Protein AF-A0A6I0EH70-F1 (afdb_monomer_lite)

Radius of gyration: 18.39 Å; chains: 1; bounding box: 51×56×42 Å

Sequence (287 aa):
MTTIVIHGTQAHRSAVHATWWWNSWHEGGFLDAVRHGMEQASGRHDLWRVNGVPVSEVPELAAKRSLWSLSLGSRALAQHNGHFIWAGAAMGIARGAASEQLAAYLNAIHELTREPLRIIAHSHGCNIVKLASASKKLAPGVHIASAVFLACPHFFTPHAIEDYQLPYPLSPQRFGRILNVYSRHDSVQATLASHLSGQMFATAIAEMLSPTAFRVDQDPAARHLYENVELAVAADCSEQEAHTVMHGATIGGPVGAWLDSNCTFTEVLRSHHSGVLPPIPAQDYGA

pLDDT: mean 79.46, std 18.35, range [34.06, 98.44]

Structure (mmCIF, N/CA/C/O backbone):
data_AF-A0A6I0EH70-F1
#
_entry.id   AF-A0A6I0EH70-F1
#
loop_
_atom_site.group_PDB
_atom_site.id
_atom_site.type_symbol
_atom_site.label_atom_id
_atom_site.label_alt_id
_atom_site.label_comp_id
_atom_site.label_asym_id
_atom_site.label_entity_id
_atom_site.label_seq_id
_atom_site.pdbx_PDB_ins_code
_atom_site.Cartn_x
_atom_site.Cartn_y
_atom_site.Cartn_z
_atom_site.occupancy
_atom_site.B_iso_or_equiv
_atom_site.auth_seq_id
_atom_site.auth_comp_id
_atom_site.auth_asym_id
_atom_site.auth_atom_id
_atom_site.pdbx_PDB_model_num
ATOM 1 N N . MET A 1 1 ? -9.646 -3.238 12.313 1.00 88.25 1 MET A N 1
ATOM 2 C CA . MET A 1 1 ? -8.592 -2.370 11.761 1.00 88.25 1 MET A CA 1
ATOM 3 C C . MET A 1 1 ? -9.183 -1.668 10.548 1.00 88.25 1 MET A C 1
ATOM 5 O O . MET A 1 1 ? -10.306 -1.984 10.167 1.00 88.25 1 MET A O 1
ATOM 9 N N . THR A 1 2 ? -8.483 -0.698 9.968 1.00 91.62 2 THR A N 1
ATOM 10 C CA . THR A 1 2 ? -8.890 -0.042 8.716 1.00 91.62 2 THR A CA 1
ATOM 11 C C . THR A 1 2 ? -7.769 -0.200 7.705 1.00 91.62 2 THR A C 1
ATOM 13 O O . THR A 1 2 ? -6.630 0.165 8.010 1.00 91.62 2 THR A O 1
ATOM 16 N N . THR A 1 3 ? -8.083 -0.696 6.506 1.00 93.44 3 THR A N 1
ATOM 17 C CA . THR A 1 3 ? -7.115 -0.773 5.40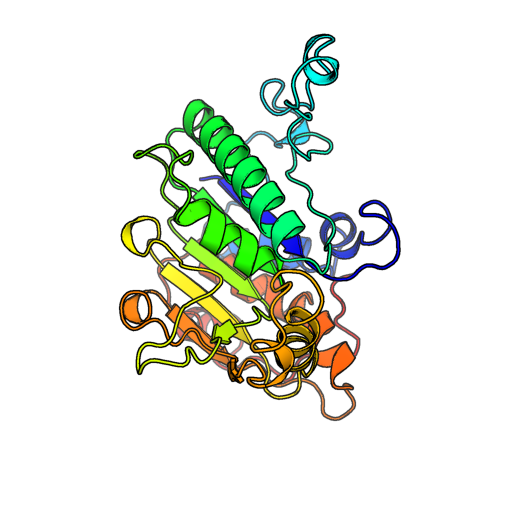6 1.00 93.44 3 THR A CA 1
ATOM 18 C C . THR A 1 3 ? -7.297 0.394 4.443 1.00 93.44 3 THR A C 1
ATOM 20 O O . THR A 1 3 ? -8.366 0.587 3.866 1.00 93.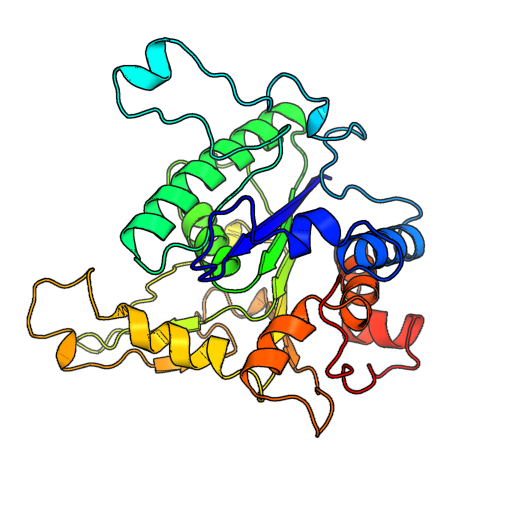44 3 THR A O 1
ATOM 23 N N . ILE A 1 4 ? -6.240 1.185 4.263 1.00 91.44 4 ILE A N 1
ATOM 24 C CA . ILE A 1 4 ? -6.221 2.378 3.415 1.00 91.44 4 ILE A CA 1
ATOM 25 C C . ILE A 1 4 ? -5.389 2.091 2.170 1.00 91.44 4 ILE A C 1
ATOM 27 O O . ILE A 1 4 ? -4.218 1.732 2.263 1.00 91.44 4 ILE A O 1
ATOM 31 N N . VAL A 1 5 ? -5.980 2.298 1.000 1.00 88.75 5 VAL A N 1
ATOM 32 C CA . VAL A 1 5 ? -5.290 2.186 -0.290 1.00 88.75 5 VAL A CA 1
ATOM 33 C C . VAL A 1 5 ? -4.815 3.564 -0.751 1.00 88.75 5 VAL A C 1
ATOM 35 O O . VAL A 1 5 ? -5.589 4.520 -0.745 1.00 88.75 5 VAL A O 1
ATOM 38 N N . ILE A 1 6 ? -3.546 3.670 -1.142 1.00 86.00 6 ILE A N 1
ATOM 39 C CA . ILE A 1 6 ? -2.879 4.909 -1.551 1.00 86.00 6 ILE A CA 1
ATOM 40 C C . ILE A 1 6 ? -2.179 4.674 -2.883 1.00 86.00 6 ILE A C 1
ATOM 42 O O . ILE A 1 6 ? -1.151 4.002 -2.975 1.00 86.00 6 ILE A O 1
ATOM 46 N N . HIS A 1 7 ? -2.699 5.279 -3.938 1.00 77.00 7 HIS A N 1
ATOM 47 C CA . HIS A 1 7 ? -2.065 5.198 -5.240 1.00 77.00 7 HIS A CA 1
ATOM 48 C C . HIS A 1 7 ? -1.107 6.364 -5.486 1.00 77.00 7 HIS A C 1
ATOM 50 O O . HIS A 1 7 ? -1.362 7.489 -5.063 1.00 77.00 7 HIS A O 1
ATOM 56 N N . GLY A 1 8 ? -0.033 6.119 -6.235 1.00 67.50 8 GLY A N 1
ATOM 57 C CA . GLY A 1 8 ? 0.796 7.188 -6.756 1.00 67.50 8 GLY A CA 1
ATOM 58 C C . GLY A 1 8 ? 1.461 6.853 -8.074 1.00 67.50 8 GLY A C 1
ATOM 59 O O . GLY A 1 8 ? 2.489 6.205 -8.061 1.00 67.50 8 GLY A O 1
ATOM 60 N N . THR A 1 9 ? 0.951 7.363 -9.193 1.00 58.62 9 THR A N 1
ATOM 61 C CA . THR A 1 9 ? 1.665 7.310 -10.485 1.00 58.62 9 THR A CA 1
ATOM 62 C C . THR A 1 9 ? 1.428 8.592 -11.266 1.00 58.62 9 THR A C 1
ATOM 64 O O . THR A 1 9 ? 0.394 9.230 -11.069 1.00 58.62 9 THR A O 1
ATOM 67 N N . GLN A 1 10 ? 2.361 8.934 -12.165 1.00 45.78 10 GLN A N 1
ATOM 68 C CA . GLN A 1 10 ? 2.265 9.956 -13.216 1.00 45.78 10 GLN A CA 1
ATOM 69 C C . GLN A 1 10 ? 1.079 9.714 -14.174 1.00 45.78 10 GLN A C 1
ATOM 71 O O . GLN A 1 10 ? 1.240 9.562 -15.383 1.00 45.78 10 GLN A O 1
ATOM 76 N N . ALA A 1 11 ? -0.149 9.689 -13.671 1.00 37.75 11 ALA A N 1
ATOM 77 C CA . ALA A 1 11 ? -1.297 9.831 -14.530 1.00 37.75 11 ALA A CA 1
ATOM 78 C C . ALA A 1 11 ? -1.302 11.283 -15.004 1.00 37.75 11 ALA A C 1
ATOM 80 O O . ALA A 1 11 ? -1.790 12.194 -14.340 1.00 37.75 11 ALA A O 1
ATOM 81 N N . HIS A 1 12 ? -0.736 11.505 -16.185 1.00 35.19 12 HIS A N 1
ATOM 82 C CA . HIS A 1 12 ? -0.802 12.770 -16.914 1.00 35.19 12 HIS A CA 1
ATOM 83 C C . HIS A 1 12 ? -2.258 13.169 -17.272 1.00 35.19 12 HIS A C 1
ATOM 85 O O . HIS A 1 12 ? -2.495 14.193 -17.909 1.00 35.19 12 HIS A O 1
ATOM 91 N N . ARG A 1 13 ? -3.243 12.363 -16.847 1.00 35.59 13 ARG A N 1
ATOM 92 C CA . ARG A 1 13 ? -4.679 12.632 -16.820 1.00 35.59 13 ARG A CA 1
ATOM 93 C C . ARG A 1 13 ? -5.114 12.699 -15.357 1.00 35.59 13 ARG A C 1
ATOM 95 O O . ARG A 1 13 ? -4.704 11.855 -14.570 1.00 35.59 13 ARG A O 1
ATOM 102 N N . SER A 1 14 ? -5.914 13.710 -15.006 1.00 37.94 14 SER A N 1
ATOM 103 C CA . SER A 1 14 ? -6.352 14.031 -13.635 1.00 37.94 14 SER A CA 1
ATOM 104 C C . SER A 1 14 ? -6.640 12.800 -12.767 1.00 37.94 14 SER A C 1
ATOM 106 O O . SER A 1 14 ? -7.131 11.812 -13.298 1.00 37.94 14 SER A O 1
ATOM 108 N N . ALA A 1 15 ? -6.473 12.899 -11.444 1.00 39.66 15 ALA A N 1
ATOM 109 C CA . ALA A 1 15 ? -6.831 11.878 -10.440 1.00 39.66 15 ALA A CA 1
ATOM 110 C C . ALA A 1 15 ? -8.128 11.093 -10.721 1.00 39.66 15 ALA A C 1
ATOM 112 O O . ALA A 1 15 ? -8.221 9.914 -10.409 1.00 39.66 15 ALA A O 1
ATOM 113 N N . VAL A 1 16 ? -9.109 11.763 -11.332 1.00 40.19 16 VAL A N 1
ATOM 114 C CA . VAL A 1 16 ? -10.432 11.247 -11.711 1.00 40.19 16 VAL A CA 1
ATOM 115 C C . VAL A 1 16 ? -10.394 10.254 -12.890 1.00 40.19 16 VAL A C 1
ATOM 117 O O . VAL A 1 16 ? -11.362 9.549 -13.121 1.00 40.19 16 VAL A O 1
ATOM 120 N N . HIS A 1 17 ? -9.290 10.171 -13.636 1.00 39.78 17 HIS A N 1
ATOM 121 C CA . HIS A 1 17 ? -9.095 9.282 -14.790 1.00 39.78 17 HIS A CA 1
ATOM 122 C C . HIS A 1 17 ? -8.078 8.164 -14.532 1.00 39.78 17 HIS A C 1
ATOM 124 O O . HIS A 1 17 ? -8.057 7.183 -15.267 1.00 39.78 17 HIS A O 1
ATOM 130 N N . ALA A 1 18 ? -7.250 8.281 -13.490 1.00 49.44 18 ALA A N 1
ATOM 131 C CA . ALA A 1 18 ? -6.394 7.199 -13.008 1.00 49.44 18 ALA A CA 1
ATOM 132 C C . ALA A 1 18 ? -7.206 6.290 -12.078 1.00 49.44 18 ALA A C 1
ATOM 134 O O . ALA A 1 18 ? -6.938 6.200 -10.881 1.00 49.44 18 ALA A O 1
ATOM 135 N N . THR A 1 19 ? -8.272 5.706 -12.616 1.00 54.31 19 THR A N 1
ATOM 136 C CA . THR A 1 19 ? -9.313 5.037 -11.836 1.00 54.31 19 THR A CA 1
ATOM 137 C C . THR A 1 19 ? -9.020 3.577 -11.569 1.00 54.31 19 THR A C 1
ATOM 139 O O . THR A 1 19 ? -9.879 2.946 -10.984 1.00 54.31 19 THR A O 1
ATOM 142 N N . TRP A 1 20 ? -7.869 3.012 -11.951 1.00 64.19 20 TRP A N 1
ATOM 143 C CA . TRP A 1 20 ? -7.637 1.570 -11.772 1.00 64.19 20 TRP A CA 1
ATOM 144 C C . TRP A 1 20 ? -7.895 1.146 -10.316 1.00 64.19 20 TRP A C 1
ATOM 146 O O . TRP A 1 20 ? -8.685 0.248 -10.085 1.00 64.19 20 TRP A O 1
ATOM 156 N N . TRP A 1 21 ? -7.388 1.878 -9.317 1.00 66.69 21 TRP A N 1
ATOM 157 C CA . TRP A 1 21 ? -7.604 1.546 -7.903 1.00 66.69 21 TRP A CA 1
ATOM 158 C C . TRP A 1 21 ? -9.071 1.728 -7.488 1.00 66.69 21 TRP A C 1
ATOM 160 O O . TRP A 1 21 ? -9.567 0.978 -6.663 1.00 66.69 21 TRP A O 1
ATOM 170 N N . TRP A 1 22 ? -9.798 2.672 -8.087 1.00 67.75 22 TRP A N 1
ATOM 171 C CA . TRP A 1 22 ? -11.227 2.876 -7.825 1.00 67.75 22 TRP A CA 1
ATOM 172 C C . TRP A 1 22 ? -12.119 1.843 -8.537 1.00 67.75 22 TRP A C 1
ATOM 174 O O . TRP A 1 22 ? -13.124 1.406 -7.991 1.00 67.75 22 TRP A O 1
ATOM 184 N N . ASN A 1 23 ? -11.729 1.422 -9.738 1.00 71.44 23 ASN A N 1
ATOM 185 C CA . ASN A 1 23 ? -12.452 0.497 -10.608 1.00 71.44 23 ASN A CA 1
ATOM 186 C C . ASN A 1 23 ? -12.065 -0.967 -10.347 1.00 71.44 23 ASN A C 1
ATOM 188 O O . ASN A 1 23 ? -12.807 -1.868 -10.712 1.00 71.44 23 ASN A O 1
ATOM 192 N N . SER A 1 24 ? -10.951 -1.220 -9.660 1.00 80.81 24 SER A N 1
ATOM 193 C CA . SER A 1 24 ? -10.463 -2.563 -9.309 1.00 80.81 24 SER A CA 1
ATOM 194 C C . SER A 1 24 ? -11.318 -3.296 -8.265 1.00 80.81 24 SER A C 1
ATOM 196 O O . SER A 1 24 ? -10.936 -4.362 -7.787 1.00 80.81 24 SER A O 1
ATOM 198 N N . TRP A 1 25 ? -12.467 -2.724 -7.896 1.00 83.94 25 TRP A N 1
ATOM 199 C CA . TRP A 1 25 ? -13.511 -3.369 -7.100 1.00 83.94 25 TRP A CA 1
ATOM 200 C C . TRP A 1 25 ? -14.414 -4.301 -7.912 1.00 83.94 25 TRP A C 1
ATOM 202 O O . TRP A 1 25 ? -15.187 -5.050 -7.318 1.00 83.94 25 TRP A O 1
ATOM 212 N N . HIS A 1 26 ? -14.372 -4.238 -9.244 1.00 85.69 26 HIS A N 1
ATOM 213 C CA . HIS A 1 26 ? -15.089 -5.195 -10.083 1.00 85.69 26 HIS A CA 1
ATOM 214 C C . HIS A 1 26 ? -14.473 -6.596 -9.972 1.00 85.69 26 HIS A C 1
ATOM 216 O O . HIS A 1 26 ? -13.302 -6.735 -9.621 1.00 85.69 26 HIS A O 1
ATOM 222 N N . GLU A 1 27 ? -15.269 -7.627 -10.271 1.00 86.38 27 GLU A N 1
ATOM 223 C CA . GLU A 1 27 ? -14.798 -9.016 -10.302 1.00 86.38 27 GLU A CA 1
ATOM 224 C C . GLU A 1 27 ? -13.571 -9.137 -11.213 1.00 86.38 27 GLU A C 1
ATOM 226 O O . GLU A 1 27 ? -13.573 -8.646 -12.342 1.00 86.38 27 GLU A O 1
ATOM 231 N N . GLY A 1 28 ? -12.510 -9.763 -10.700 1.00 83.12 28 GLY A N 1
ATOM 232 C CA . GLY A 1 28 ? -11.230 -9.865 -11.405 1.00 83.12 28 GLY A CA 1
ATOM 233 C C . GLY A 1 28 ? -10.344 -8.618 -11.301 1.00 83.12 28 GLY A C 1
ATOM 234 O O . GLY A 1 28 ? -9.268 -8.591 -11.888 1.00 83.12 28 GLY A O 1
ATOM 235 N N . GLY A 1 29 ? -10.755 -7.602 -10.540 1.00 88.44 29 GLY A N 1
ATOM 236 C CA . GLY A 1 29 ? -9.924 -6.461 -10.177 1.00 88.44 29 GLY A CA 1
ATOM 237 C C . GLY A 1 29 ? -9.055 -6.725 -8.943 1.00 88.44 29 GLY A C 1
ATOM 238 O O . GLY A 1 29 ? -9.297 -7.630 -8.142 1.00 88.44 29 GLY A O 1
ATOM 239 N N . PHE A 1 30 ? -8.024 -5.901 -8.758 1.00 90.94 30 PHE A N 1
ATOM 240 C CA . PHE A 1 30 ? -7.098 -6.026 -7.630 1.00 90.94 30 PHE A CA 1
ATOM 241 C C . PHE A 1 30 ? -7.747 -5.887 -6.259 1.00 90.94 30 PHE A C 1
ATOM 243 O O . PHE A 1 30 ? -7.511 -6.736 -5.406 1.00 90.94 30 PHE A O 1
ATOM 250 N N . LEU A 1 31 ? -8.548 -4.846 -6.010 1.00 91.56 31 LEU A N 1
ATOM 251 C CA . LEU A 1 31 ? -9.160 -4.662 -4.692 1.00 91.56 31 LEU A CA 1
ATOM 252 C C . LEU A 1 31 ? -10.231 -5.710 -4.395 1.00 91.56 31 LEU A C 1
ATOM 254 O O . LEU A 1 31 ? -10.364 -6.108 -3.237 1.00 91.56 31 LEU A O 1
ATOM 258 N N . ASP A 1 32 ? -10.931 -6.210 -5.414 1.00 92.88 32 ASP A N 1
ATOM 259 C CA . ASP A 1 32 ? -11.799 -7.377 -5.260 1.00 92.88 32 ASP A CA 1
ATOM 260 C C . ASP A 1 32 ? -10.997 -8.628 -4.863 1.00 92.88 32 ASP A C 1
ATOM 262 O O . ASP A 1 32 ? -11.343 -9.317 -3.902 1.00 92.88 32 ASP A O 1
ATOM 266 N N . ALA A 1 33 ? -9.859 -8.879 -5.515 1.00 94.06 33 ALA A N 1
ATOM 267 C CA . ALA A 1 33 ? -8.973 -9.977 -5.145 1.00 94.06 33 ALA A CA 1
ATOM 268 C C . ALA A 1 33 ? -8.386 -9.806 -3.728 1.00 94.06 33 ALA A C 1
ATOM 270 O O . ALA A 1 33 ? -8.372 -10.764 -2.957 1.00 94.06 33 ALA A O 1
ATOM 271 N N . VAL A 1 34 ? -7.969 -8.593 -3.336 1.00 95.19 34 VAL A N 1
ATOM 272 C CA . VAL A 1 34 ? -7.519 -8.299 -1.961 1.00 95.19 34 VAL A CA 1
ATOM 273 C C . VAL A 1 34 ? -8.630 -8.587 -0.960 1.00 95.19 34 VAL A C 1
ATOM 275 O O . VAL A 1 34 ? -8.376 -9.252 0.042 1.00 95.19 34 VAL A O 1
ATOM 278 N N . ARG A 1 35 ? -9.864 -8.143 -1.228 1.00 95.00 35 ARG A N 1
ATOM 279 C CA . ARG A 1 35 ? -11.020 -8.434 -0.372 1.00 95.00 35 ARG A CA 1
ATOM 280 C C . ARG A 1 35 ? -11.171 -9.938 -0.161 1.00 95.00 35 ARG A C 1
ATOM 282 O O . ARG A 1 35 ? -11.217 -10.376 0.987 1.00 95.00 35 ARG A O 1
ATOM 289 N N . HIS A 1 36 ? -11.198 -10.712 -1.245 1.00 94.94 36 HIS A N 1
ATOM 290 C CA . HIS A 1 36 ? -11.310 -12.167 -1.175 1.00 94.94 36 HIS A CA 1
ATOM 291 C C . HIS A 1 36 ? -10.159 -12.799 -0.386 1.00 94.94 36 HIS A C 1
ATOM 293 O O . HIS A 1 36 ? -10.393 -13.686 0.429 1.00 94.94 36 HIS A O 1
ATOM 299 N N . GLY A 1 37 ? -8.926 -12.324 -0.575 1.00 95.19 37 GLY A N 1
ATOM 300 C CA . GLY A 1 37 ? -7.768 -12.789 0.188 1.00 95.19 37 GLY A CA 1
ATOM 301 C C . GLY A 1 37 ? -7.908 -12.553 1.694 1.00 95.19 37 GLY A C 1
ATOM 302 O O . GLY A 1 37 ? -7.633 -13.452 2.489 1.00 95.19 37 GLY A O 1
ATOM 303 N N . MET A 1 38 ? -8.379 -11.368 2.096 1.00 95.75 38 MET A N 1
ATOM 304 C CA . MET A 1 38 ? -8.639 -11.052 3.508 1.00 95.75 38 MET A CA 1
ATOM 305 C C . MET A 1 38 ? -9.750 -11.939 4.080 1.00 95.75 38 MET A C 1
ATOM 307 O O . MET A 1 38 ? -9.570 -12.557 5.129 1.00 95.75 38 MET A O 1
ATOM 311 N N . GLU A 1 39 ? -10.866 -12.075 3.356 1.00 95.00 39 GLU A N 1
ATOM 312 C CA . GLU A 1 39 ? -11.996 -12.919 3.757 1.00 95.00 39 GLU A CA 1
ATOM 313 C C . GLU A 1 39 ? -11.589 -14.389 3.910 1.00 95.00 39 GLU A C 1
ATOM 315 O O . GLU A 1 39 ? -12.001 -15.041 4.866 1.00 95.00 39 GLU A O 1
ATOM 320 N N . GLN A 1 40 ? -10.739 -14.910 3.023 1.00 92.69 40 GLN A N 1
ATOM 321 C CA . GLN A 1 40 ? -10.207 -16.269 3.139 1.00 92.69 40 GLN A CA 1
ATOM 322 C C . GLN A 1 40 ? -9.305 -16.445 4.367 1.00 92.69 40 GLN A C 1
ATOM 324 O O . GLN A 1 40 ? -9.338 -17.500 4.998 1.00 92.69 40 GLN A O 1
ATOM 329 N N . ALA A 1 41 ? -8.503 -15.434 4.712 1.00 92.62 41 ALA A N 1
ATOM 330 C CA . ALA A 1 41 ? -7.561 -15.513 5.825 1.00 92.62 41 ALA A CA 1
ATOM 331 C C . ALA A 1 41 ? -8.224 -15.333 7.200 1.00 92.62 41 ALA A C 1
ATOM 333 O O . ALA A 1 41 ? -7.814 -15.979 8.165 1.00 92.62 41 ALA A O 1
ATOM 334 N N . SER A 1 42 ? -9.229 -14.459 7.313 1.00 92.50 42 SER A N 1
ATOM 335 C CA . SER A 1 42 ? -9.785 -14.038 8.609 1.00 92.50 42 SER A CA 1
ATOM 336 C C . SER A 1 42 ? -11.312 -14.127 8.718 1.00 92.50 42 SER A C 1
ATOM 338 O O . SER A 1 42 ? -11.864 -13.891 9.796 1.00 92.50 42 SER A O 1
ATOM 340 N N . GLY A 1 43 ? -12.014 -14.425 7.621 1.00 92.75 43 GLY A N 1
ATOM 341 C CA . GLY A 1 43 ? -13.475 -14.372 7.535 1.00 92.75 43 GLY A CA 1
ATOM 342 C C . GLY A 1 43 ? -14.052 -12.957 7.411 1.00 92.75 43 GLY A C 1
ATOM 343 O O . GLY A 1 43 ? -15.270 -12.794 7.477 1.00 92.75 43 GLY A O 1
ATOM 344 N N . ARG A 1 44 ? -13.216 -11.920 7.268 1.00 91.62 44 ARG A N 1
ATOM 345 C CA . ARG A 1 44 ? -13.650 -10.520 7.148 1.00 91.62 44 ARG A CA 1
ATOM 346 C C . ARG A 1 44 ? -12.705 -9.699 6.270 1.00 91.62 44 ARG A C 1
ATOM 348 O O . ARG A 1 44 ? -11.591 -10.109 5.986 1.00 91.62 44 ARG A O 1
ATOM 355 N N . HIS A 1 45 ? -13.138 -8.497 5.896 1.00 91.62 45 HIS A N 1
ATOM 356 C CA . HIS A 1 45 ? -12.281 -7.493 5.269 1.00 91.62 45 HIS A CA 1
ATOM 357 C C . HIS A 1 45 ? -12.581 -6.096 5.827 1.00 91.62 45 HIS A C 1
ATOM 359 O O . HIS A 1 45 ? -13.692 -5.809 6.275 1.00 91.62 45 HIS A O 1
ATOM 365 N N . ASP A 1 46 ? -11.590 -5.209 5.782 1.00 91.19 46 ASP A N 1
ATOM 366 C CA . ASP A 1 46 ? -11.692 -3.828 6.272 1.00 91.19 46 ASP A CA 1
ATOM 367 C C . ASP A 1 46 ? -11.121 -2.789 5.288 1.00 91.19 46 ASP A C 1
ATOM 369 O O . ASP A 1 46 ? -10.807 -1.654 5.664 1.00 91.19 46 ASP A O 1
ATOM 373 N N . LEU A 1 47 ? -11.017 -3.171 4.009 1.00 90.44 47 LEU A N 1
ATOM 374 C CA . LEU A 1 47 ? -10.696 -2.269 2.901 1.00 90.44 47 LEU A CA 1
ATOM 375 C C . LEU A 1 47 ? -11.640 -1.070 2.905 1.00 90.44 47 LEU A C 1
ATOM 377 O O . LEU A 1 47 ? -12.845 -1.225 2.712 1.00 90.44 47 LEU A O 1
ATOM 381 N N . TRP A 1 48 ? -11.067 0.107 3.162 1.00 88.19 48 TRP A N 1
ATOM 382 C CA . TRP A 1 48 ? -11.766 1.379 3.306 1.00 88.19 48 TRP A CA 1
ATOM 383 C C . TRP A 1 48 ? -13.002 1.310 4.204 1.00 88.19 48 TRP A C 1
ATOM 385 O O . TRP A 1 48 ? -14.037 1.912 3.919 1.00 88.19 48 TRP A O 1
ATOM 395 N N . ARG A 1 49 ? -12.890 0.586 5.319 1.00 90.00 49 ARG A N 1
ATOM 396 C CA . ARG A 1 49 ? -13.917 0.547 6.358 1.00 90.00 49 ARG A CA 1
ATOM 397 C C . ARG A 1 49 ? -13.367 1.063 7.676 1.00 90.00 49 ARG A C 1
ATOM 399 O O . ARG A 1 49 ? -12.277 0.685 8.097 1.00 90.00 49 ARG A O 1
ATOM 406 N N . VAL A 1 50 ? -14.144 1.899 8.348 1.00 88.81 50 VAL A N 1
ATOM 407 C CA . VAL A 1 50 ? -13.873 2.432 9.686 1.00 88.81 50 VAL A CA 1
ATOM 408 C C . VAL A 1 50 ? -14.978 1.927 10.599 1.00 88.81 50 VAL A C 1
ATOM 410 O O . VAL A 1 50 ? -16.154 2.156 10.331 1.00 88.81 50 VAL A O 1
ATOM 413 N N . ASN A 1 51 ? -14.612 1.180 11.644 1.00 88.19 51 ASN A N 1
ATOM 414 C CA . ASN A 1 51 ? -15.566 0.530 12.554 1.00 88.19 51 ASN A CA 1
ATOM 415 C C . ASN A 1 51 ? -16.632 -0.310 11.811 1.00 88.19 51 ASN A C 1
ATOM 417 O O . ASN A 1 51 ? -17.810 -0.299 12.154 1.00 88.19 51 ASN A O 1
ATOM 421 N N . GLY A 1 52 ? -16.217 -1.015 10.750 1.00 87.38 52 GLY A N 1
ATOM 422 C CA . GLY A 1 52 ? -17.086 -1.857 9.916 1.00 87.38 52 GLY A CA 1
ATOM 423 C C . GLY A 1 52 ? -17.914 -1.107 8.864 1.00 87.38 52 GLY A C 1
ATOM 424 O O . GLY A 1 52 ? -18.431 -1.742 7.944 1.00 87.38 52 GLY A O 1
ATOM 425 N N . VAL A 1 53 ? -17.983 0.222 8.937 1.00 90.81 53 VAL A N 1
ATOM 426 C CA . VAL A 1 53 ? -18.754 1.075 8.023 1.00 90.81 53 VAL A CA 1
ATOM 427 C C . VAL A 1 53 ? -17.858 1.560 6.876 1.00 90.81 53 VAL A C 1
ATOM 429 O O . VAL A 1 53 ? -16.705 1.914 7.135 1.00 90.81 53 VAL A O 1
ATOM 432 N N . PRO A 1 54 ? -18.328 1.580 5.612 1.00 90.38 54 PRO A N 1
ATOM 433 C CA . PRO A 1 54 ? -17.574 2.165 4.507 1.00 90.38 54 PRO A CA 1
ATOM 434 C C . PRO A 1 54 ? -17.143 3.599 4.819 1.00 90.38 54 PRO A C 1
ATOM 436 O O . PRO A 1 54 ? -17.933 4.409 5.294 1.00 90.38 54 PRO A O 1
ATOM 439 N N . VAL A 1 55 ? -15.897 3.943 4.506 1.00 87.81 55 VAL A N 1
ATOM 440 C CA . VAL A 1 55 ? -15.330 5.278 4.747 1.00 87.81 55 VAL A CA 1
ATOM 441 C C . VAL A 1 55 ? -16.149 6.390 4.070 1.00 87.81 55 VAL A C 1
ATOM 443 O O . VAL A 1 55 ? -16.204 7.508 4.578 1.00 87.81 55 VAL A O 1
ATOM 446 N N . SER A 1 56 ? -16.846 6.085 2.973 1.00 86.19 56 SER A N 1
ATOM 447 C CA . SER A 1 56 ? -17.779 6.997 2.298 1.00 86.19 56 SER A CA 1
ATOM 448 C C . SER A 1 56 ? -19.010 7.381 3.103 1.00 86.19 56 SER A C 1
ATOM 450 O O . SER A 1 56 ? -19.618 8.410 2.819 1.00 86.19 56 SER A O 1
ATOM 452 N N . GLU A 1 57 ? -19.370 6.578 4.096 1.00 89.62 57 GLU A N 1
ATOM 453 C CA . GLU A 1 57 ? -20.512 6.804 4.979 1.00 89.62 57 GLU A CA 1
ATOM 454 C C . GLU A 1 57 ? -20.095 7.438 6.314 1.00 89.62 57 GLU A C 1
ATOM 456 O O . GLU A 1 57 ? -20.956 7.712 7.143 1.00 89.62 57 GLU A O 1
ATOM 461 N N . VAL A 1 58 ? -18.799 7.708 6.523 1.00 88.56 58 VAL A N 1
ATOM 462 C CA . VAL A 1 58 ? -18.260 8.320 7.748 1.00 88.56 58 VAL A CA 1
ATOM 463 C C . VAL A 1 58 ? -18.262 9.851 7.614 1.00 88.56 58 VAL A C 1
ATOM 465 O O . VAL A 1 58 ? -17.404 10.408 6.916 1.00 88.56 58 VAL A O 1
ATOM 468 N N . PRO A 1 59 ? -19.186 10.582 8.270 1.00 85.69 59 PRO A N 1
ATOM 469 C CA . PRO A 1 59 ? -19.364 12.020 8.045 1.00 85.69 59 PRO A CA 1
ATOM 470 C C . PRO A 1 59 ? -18.157 12.871 8.458 1.00 85.69 59 PRO A C 1
ATOM 472 O O . PRO A 1 59 ? -17.946 13.967 7.934 1.00 85.69 59 PRO A O 1
ATOM 475 N N . GLU A 1 60 ? -17.352 12.388 9.401 1.00 85.56 60 GLU A N 1
ATOM 476 C CA . GLU A 1 60 ? -16.127 13.036 9.867 1.00 85.56 60 GLU A CA 1
ATOM 477 C C . GLU A 1 60 ? -15.027 13.027 8.804 1.00 85.56 60 GLU A C 1
ATOM 479 O O . GLU A 1 60 ? -14.208 13.946 8.773 1.00 85.56 60 GLU A O 1
ATOM 484 N N . LEU A 1 61 ? -15.042 12.027 7.917 1.00 82.50 61 LEU A N 1
ATOM 485 C CA . LEU A 1 61 ? -14.109 11.891 6.800 1.00 82.50 61 LEU A CA 1
ATOM 486 C C . LEU A 1 61 ? -14.673 12.449 5.492 1.00 82.50 61 LEU A C 1
ATOM 488 O O . LEU A 1 61 ? -13.933 12.570 4.520 1.00 82.50 61 LEU A O 1
ATOM 492 N N . ALA A 1 62 ? -15.959 12.806 5.437 1.00 75.19 62 ALA A N 1
ATOM 493 C CA . ALA A 1 62 ? -16.516 13.485 4.277 1.00 75.19 62 ALA A CA 1
ATOM 494 C C . ALA A 1 62 ? -15.744 14.788 4.026 1.00 75.19 62 ALA A C 1
ATOM 496 O O . ALA A 1 62 ? -15.455 15.536 4.962 1.00 75.19 62 ALA A O 1
ATOM 497 N N . ALA A 1 63 ? -15.420 15.076 2.762 1.00 64.00 63 ALA A N 1
ATOM 498 C CA . ALA A 1 63 ? -14.662 16.263 2.386 1.00 64.00 63 ALA A CA 1
ATOM 499 C C . ALA A 1 63 ? -15.423 17.534 2.808 1.00 64.00 63 ALA A C 1
ATOM 501 O O . ALA A 1 63 ? -16.268 18.054 2.075 1.00 64.00 63 ALA A O 1
ATOM 502 N N . LYS A 1 64 ? -15.140 18.050 4.009 1.00 54.81 64 LYS A N 1
ATOM 503 C CA . LYS A 1 64 ? -15.749 19.282 4.505 1.00 54.81 64 LYS A CA 1
ATOM 504 C C . LYS A 1 64 ? -15.137 20.442 3.732 1.00 54.81 64 LYS A C 1
ATOM 506 O O . LYS A 1 64 ? -14.077 20.955 4.084 1.00 54.81 64 LYS A O 1
ATOM 511 N N . ARG A 1 65 ? -15.824 20.885 2.675 1.00 48.94 65 ARG A N 1
ATOM 512 C CA . ARG A 1 65 ? -15.632 22.226 2.108 1.00 48.94 65 ARG A CA 1
ATOM 513 C C . ARG A 1 65 ? -16.059 23.243 3.168 1.00 48.94 65 ARG A C 1
ATOM 515 O O . ARG A 1 65 ? -17.201 23.686 3.181 1.00 48.94 65 ARG A O 1
ATOM 522 N N . SER A 1 66 ? -15.175 23.580 4.104 1.00 40.78 66 SER A N 1
ATOM 523 C CA . SER A 1 66 ? -15.436 24.699 5.008 1.00 40.78 66 SER A CA 1
ATOM 524 C C . SER A 1 66 ? -15.217 26.010 4.244 1.00 40.78 66 SER A C 1
ATOM 526 O O . SER A 1 66 ? -14.276 26.121 3.461 1.00 40.78 66 SER A O 1
ATOM 528 N N . LEU A 1 67 ? -16.052 27.027 4.477 1.00 41.66 67 LEU A N 1
ATOM 529 C CA . LEU A 1 67 ? -15.846 28.386 3.941 1.00 41.66 67 LEU A CA 1
ATOM 530 C C . LEU A 1 67 ? -14.477 28.977 4.345 1.00 41.66 67 LEU A C 1
ATOM 532 O O . LEU A 1 67 ? -13.940 29.830 3.648 1.00 41.66 67 LEU A O 1
ATOM 536 N N . TRP A 1 68 ? -13.879 28.459 5.423 1.00 36.75 68 TRP A N 1
ATOM 537 C CA . TRP A 1 68 ? -12.547 28.814 5.920 1.00 36.75 68 TRP A CA 1
ATOM 538 C C . TRP A 1 68 ? -11.390 28.052 5.249 1.00 36.75 68 TRP A C 1
ATOM 540 O O . TRP A 1 68 ? -10.247 28.487 5.346 1.00 36.75 68 TRP A O 1
ATOM 550 N N . SER A 1 69 ? -11.659 26.966 4.512 1.00 42.19 69 SER A N 1
ATOM 551 C CA . SER A 1 69 ? -10.645 26.254 3.708 1.00 42.19 69 SER A CA 1
ATOM 552 C C . SER A 1 69 ? -10.139 27.074 2.510 1.00 42.19 69 SER A C 1
ATOM 554 O O . SER A 1 69 ? -9.149 26.715 1.872 1.00 42.19 69 SER A O 1
ATOM 556 N N . LEU A 1 70 ? -10.801 28.202 2.221 1.00 40.44 70 LEU A N 1
ATOM 557 C CA . LEU A 1 70 ? -10.404 29.176 1.206 1.00 40.44 70 LEU A CA 1
ATOM 558 C C . LEU A 1 70 ? -9.462 30.271 1.734 1.00 40.44 70 LEU A C 1
ATOM 560 O O . LEU A 1 70 ? -8.775 30.882 0.920 1.00 40.44 70 LEU A O 1
ATOM 564 N N . SER A 1 71 ? -9.398 30.538 3.047 1.00 34.06 71 SER A N 1
ATOM 565 C CA . SER A 1 71 ? -8.736 31.754 3.557 1.00 34.06 71 SER A CA 1
ATOM 566 C C . SER A 1 71 ? -7.341 31.561 4.157 1.00 34.06 71 SER A C 1
ATOM 568 O O . SER A 1 71 ? -6.667 32.556 4.398 1.00 34.06 71 SER A O 1
ATOM 570 N N . LEU A 1 72 ? -6.852 30.330 4.360 1.00 34.69 72 LEU A N 1
ATOM 571 C CA . LEU A 1 72 ? -5.537 30.113 4.989 1.00 34.69 72 LEU A CA 1
ATOM 572 C C . LEU A 1 72 ? -4.915 28.750 4.655 1.00 34.69 72 LEU A C 1
ATOM 574 O O . LEU A 1 72 ? -4.597 27.972 5.543 1.00 34.69 72 LEU A O 1
ATOM 578 N N . GLY A 1 73 ? -4.751 28.421 3.368 1.00 37.75 73 GLY A N 1
ATOM 579 C CA . GLY A 1 73 ? -3.943 27.266 2.922 1.00 37.75 73 GLY A CA 1
ATOM 580 C C . GLY A 1 73 ? -4.401 25.875 3.401 1.00 37.75 73 GLY A C 1
ATOM 581 O O . GLY A 1 73 ? -3.818 24.867 3.001 1.00 37.75 73 GLY A O 1
ATOM 582 N N . SER A 1 74 ? -5.460 25.800 4.205 1.00 40.59 74 SER A N 1
ATOM 583 C CA . SER A 1 74 ? -6.112 24.609 4.731 1.00 40.59 74 SER A CA 1
ATOM 584 C C . SER A 1 74 ? -7.008 24.015 3.653 1.00 40.59 74 SER A C 1
ATOM 586 O O . SER A 1 74 ? -8.231 23.974 3.760 1.00 40.59 74 SER A O 1
ATOM 588 N N . ARG A 1 75 ? -6.364 23.567 2.570 1.00 45.03 75 ARG A N 1
ATOM 589 C CA . ARG A 1 75 ? -6.993 22.777 1.514 1.00 45.03 75 ARG A CA 1
ATOM 590 C C . ARG A 1 75 ? -7.644 21.566 2.172 1.00 45.03 75 ARG A C 1
ATOM 592 O O . ARG A 1 75 ? -6.976 20.854 2.922 1.00 45.03 75 ARG A O 1
ATOM 599 N N . ALA A 1 76 ? -8.935 21.378 1.898 1.00 48.69 76 ALA A N 1
ATOM 600 C CA . ALA A 1 76 ? -9.671 20.161 2.210 1.00 48.69 76 ALA A CA 1
ATOM 601 C C . ALA A 1 76 ? -8.752 18.951 2.004 1.00 48.69 76 ALA A C 1
ATOM 603 O O . ALA A 1 76 ? -8.059 18.891 0.983 1.00 48.69 76 ALA A O 1
ATOM 604 N N . LEU A 1 77 ? -8.706 18.050 2.993 1.00 53.50 77 LEU A N 1
ATOM 605 C CA . LEU A 1 77 ? -8.010 16.767 2.891 1.00 53.50 77 LEU A CA 1
ATOM 606 C C . LEU A 1 77 ? -8.267 16.228 1.482 1.00 53.50 77 LEU A C 1
ATOM 608 O O . LEU A 1 77 ? -9.423 16.226 1.056 1.00 53.50 77 LEU A O 1
ATOM 612 N N . ALA A 1 78 ? -7.221 15.893 0.723 1.00 65.00 78 ALA A N 1
ATOM 613 C CA . ALA A 1 78 ? -7.400 15.393 -0.632 1.00 65.00 78 ALA A CA 1
ATOM 614 C C . ALA A 1 78 ? -8.166 14.072 -0.541 1.00 65.00 78 ALA A C 1
ATOM 616 O O . ALA A 1 78 ? -7.599 13.025 -0.249 1.00 65.00 78 ALA A O 1
ATOM 617 N N . GLN A 1 79 ? -9.486 14.168 -0.661 1.00 70.00 79 GLN A N 1
ATOM 618 C CA . GLN A 1 79 ? -10.426 13.114 -0.341 1.00 70.00 79 GLN A CA 1
ATOM 619 C C . GLN A 1 79 ? -11.584 13.112 -1.327 1.00 70.00 79 GLN A C 1
ATOM 621 O O . GLN A 1 79 ? -12.025 14.163 -1.797 1.00 70.00 79 GLN A O 1
ATOM 626 N N . HIS A 1 80 ? -12.128 11.928 -1.577 1.00 72.56 80 HIS A N 1
ATOM 627 C CA . HIS A 1 80 ? -13.347 11.731 -2.350 1.00 72.56 80 HIS A CA 1
ATOM 628 C C . HIS A 1 80 ? -14.175 10.625 -1.711 1.00 72.56 80 HIS A C 1
ATOM 630 O O . HIS A 1 80 ? -13.684 9.514 -1.517 1.00 72.56 80 HIS A O 1
ATOM 636 N N . ASN A 1 81 ? -15.424 10.938 -1.357 1.00 74.00 81 ASN A N 1
ATOM 637 C CA . ASN A 1 81 ? -16.303 10.028 -0.620 1.00 74.00 81 ASN A CA 1
ATOM 638 C C . ASN A 1 81 ? -15.573 9.411 0.587 1.00 74.00 81 ASN A C 1
ATOM 640 O O . ASN A 1 81 ? -15.488 8.197 0.699 1.00 74.00 81 ASN A O 1
ATOM 644 N N . GLY A 1 82 ? -14.927 10.241 1.412 1.00 75.06 82 GLY A N 1
ATOM 645 C CA . GLY A 1 82 ? -14.161 9.805 2.587 1.00 75.06 82 GLY A CA 1
ATOM 646 C C . GLY A 1 82 ? -12.773 9.212 2.312 1.00 75.06 82 GLY A C 1
ATOM 647 O O . GLY A 1 82 ? -11.926 9.216 3.205 1.00 75.06 82 GLY A O 1
ATOM 648 N N . HIS A 1 83 ? -12.502 8.722 1.103 1.00 81.44 83 HIS A N 1
ATOM 649 C CA . HIS A 1 83 ? -11.238 8.076 0.745 1.00 81.44 83 HIS A CA 1
ATOM 650 C C . HIS A 1 83 ? -10.144 9.104 0.520 1.00 81.44 83 HIS A C 1
ATOM 652 O O . HIS A 1 83 ? -10.389 10.081 -0.179 1.00 81.44 83 HIS A O 1
ATOM 658 N N . PHE A 1 84 ? -8.936 8.872 1.036 1.00 82.94 84 PHE A N 1
ATOM 659 C CA . PHE A 1 84 ? -7.774 9.678 0.662 1.00 82.94 84 PHE A CA 1
ATOM 660 C C . PHE A 1 84 ? -7.431 9.487 -0.819 1.00 82.94 84 PHE A C 1
ATOM 662 O O . PHE A 1 84 ? -7.349 8.364 -1.309 1.00 82.94 84 PHE A O 1
ATOM 669 N N . ILE A 1 85 ? -7.196 10.592 -1.521 1.00 74.56 85 ILE A N 1
ATOM 670 C CA . ILE A 1 85 ? -6.806 10.626 -2.925 1.00 74.56 85 ILE A CA 1
ATOM 671 C C . ILE A 1 85 ? -5.520 11.417 -3.070 1.00 74.56 85 ILE A C 1
ATOM 673 O O . ILE A 1 85 ? -5.418 12.564 -2.643 1.00 74.56 85 ILE A O 1
ATOM 677 N N . TRP A 1 86 ? -4.575 10.851 -3.810 1.00 73.25 86 TRP A N 1
ATOM 678 C CA . TRP A 1 86 ? -3.472 11.613 -4.362 1.00 73.25 86 TRP A CA 1
ATOM 679 C C . TRP A 1 86 ? -3.240 11.243 -5.823 1.00 73.25 86 TRP A C 1
ATOM 681 O O . TRP A 1 86 ? -3.169 10.071 -6.177 1.00 73.25 86 TRP A O 1
ATOM 691 N N . ALA A 1 87 ? -3.091 12.258 -6.675 1.00 55.38 87 ALA A N 1
ATOM 692 C CA . ALA A 1 87 ? -2.682 12.084 -8.062 1.00 55.38 87 ALA A CA 1
ATOM 693 C C . ALA A 1 87 ? -1.262 12.587 -8.265 1.00 55.38 87 ALA A C 1
ATOM 695 O O . ALA A 1 87 ? -1.043 13.713 -8.704 1.00 55.38 87 ALA A O 1
ATOM 696 N N . GLY A 1 88 ? -0.305 11.730 -7.917 1.00 58.78 88 GLY A N 1
ATOM 697 C CA . GLY A 1 88 ? 0.770 11.373 -8.838 1.00 58.78 88 GLY A CA 1
ATOM 698 C C . GLY A 1 88 ? 1.762 12.438 -9.287 1.00 58.78 88 GLY A C 1
ATOM 699 O O . GLY A 1 88 ? 2.569 12.155 -10.169 1.00 58.78 88 GLY A O 1
ATOM 700 N N . ALA A 1 89 ? 1.708 13.653 -8.746 1.00 62.59 89 ALA A N 1
ATOM 701 C CA . ALA A 1 89 ? 2.568 14.736 -9.190 1.00 62.59 89 ALA A CA 1
ATOM 702 C C . ALA A 1 89 ? 4.047 14.326 -9.077 1.00 62.59 89 ALA A C 1
ATOM 704 O O . ALA A 1 89 ? 4.502 13.849 -8.034 1.00 62.59 89 ALA A O 1
ATOM 705 N N . ALA A 1 90 ? 4.804 14.531 -10.160 1.00 57.78 90 ALA A N 1
ATOM 706 C CA . ALA A 1 90 ? 6.190 14.075 -10.273 1.00 57.78 90 ALA A CA 1
ATOM 707 C C . ALA A 1 90 ? 7.159 14.813 -9.324 1.00 57.78 90 ALA A C 1
ATOM 709 O O . ALA A 1 90 ? 8.244 14.316 -9.022 1.00 57.78 90 ALA A O 1
ATOM 710 N N . MET A 1 91 ? 6.763 15.972 -8.794 1.00 63.75 91 MET A N 1
ATOM 711 C CA . MET A 1 91 ? 7.620 16.834 -7.978 1.00 63.75 91 MET A CA 1
ATOM 712 C C . MET A 1 91 ? 7.708 16.399 -6.507 1.00 63.75 91 MET A C 1
ATOM 714 O O . MET A 1 91 ? 6.702 16.057 -5.882 1.00 63.75 91 MET A O 1
ATOM 718 N N . GLY A 1 92 ? 8.903 16.529 -5.913 1.00 66.06 92 GLY A N 1
ATOM 719 C CA . GLY A 1 92 ? 9.150 16.248 -4.487 1.00 66.06 92 GLY A CA 1
ATOM 720 C C . GLY A 1 92 ? 8.280 17.075 -3.547 1.00 66.06 92 GLY A C 1
ATOM 721 O O . GLY A 1 92 ? 7.679 16.529 -2.625 1.00 66.06 92 GLY A O 1
ATOM 722 N N . ILE A 1 93 ? 8.117 18.365 -3.846 1.00 67.88 93 ILE A N 1
ATOM 723 C CA . ILE A 1 93 ? 7.274 19.287 -3.072 1.00 67.88 93 ILE A CA 1
ATOM 724 C C . ILE A 1 93 ? 5.817 18.805 -3.030 1.00 67.88 93 ILE A C 1
ATOM 726 O O . ILE A 1 93 ? 5.176 18.850 -1.982 1.00 67.88 93 ILE A O 1
ATOM 730 N N . ALA A 1 94 ? 5.293 18.298 -4.149 1.00 72.81 94 ALA A N 1
ATOM 731 C CA . ALA A 1 94 ? 3.922 17.806 -4.210 1.00 72.81 94 ALA A CA 1
ATOM 732 C C . ALA A 1 94 ? 3.731 16.530 -3.374 1.00 72.81 94 ALA A C 1
ATOM 734 O O . ALA A 1 94 ? 2.692 16.376 -2.732 1.00 72.81 94 ALA A O 1
ATOM 735 N N . ARG A 1 95 ? 4.742 15.651 -3.322 1.00 78.81 95 ARG A N 1
ATOM 736 C CA . ARG A 1 95 ? 4.743 14.485 -2.424 1.00 78.81 95 ARG A CA 1
ATOM 737 C C . ARG A 1 95 ? 4.842 14.882 -0.954 1.00 78.81 95 ARG A C 1
ATOM 739 O O . ARG A 1 95 ? 4.103 14.326 -0.152 1.00 78.81 95 ARG A O 1
ATOM 746 N N . GLY A 1 96 ? 5.673 15.868 -0.611 1.00 80.38 96 GLY A N 1
ATOM 747 C CA . GLY A 1 96 ? 5.742 16.416 0.749 1.00 80.38 96 GLY A CA 1
ATOM 748 C C . GLY A 1 96 ? 4.415 17.038 1.197 1.00 80.38 96 GLY A C 1
ATOM 749 O O . GLY A 1 96 ? 3.932 16.780 2.294 1.00 80.38 96 GLY A O 1
ATOM 750 N N . ALA A 1 97 ? 3.748 17.799 0.328 1.00 81.50 97 ALA A N 1
ATOM 751 C CA . ALA A 1 97 ? 2.415 18.320 0.631 1.00 81.50 97 ALA A CA 1
ATOM 752 C C . ALA A 1 97 ? 1.378 17.193 0.802 1.00 81.50 97 ALA A C 1
ATOM 754 O O . ALA A 1 97 ? 0.542 17.250 1.704 1.00 81.50 97 ALA A O 1
ATOM 755 N N . ALA A 1 98 ? 1.440 16.158 -0.039 1.00 83.12 98 ALA A N 1
ATOM 756 C CA . ALA A 1 98 ? 0.548 15.008 0.047 1.00 83.12 98 ALA A CA 1
ATOM 757 C C . ALA A 1 98 ? 0.786 14.163 1.305 1.00 83.12 98 ALA A C 1
ATOM 759 O O . ALA A 1 98 ? -0.176 13.674 1.887 1.00 83.12 98 ALA A O 1
ATOM 760 N N . SER A 1 99 ? 2.031 14.025 1.769 1.00 89.31 99 SER A N 1
ATOM 761 C CA . SER A 1 99 ? 2.334 13.288 3.000 1.00 89.31 99 SER A CA 1
ATOM 762 C C . SER A 1 99 ? 1.804 13.990 4.240 1.00 89.31 99 SER A C 1
ATOM 764 O O . SER A 1 99 ? 1.330 13.336 5.161 1.00 89.31 99 SER A O 1
ATOM 766 N N . GLU A 1 100 ? 1.815 15.322 4.251 1.00 88.88 100 GLU A N 1
ATOM 767 C CA . GLU A 1 100 ? 1.209 16.110 5.326 1.00 88.88 100 GLU A CA 1
ATOM 768 C C . GLU A 1 100 ? -0.321 15.958 5.347 1.00 88.88 100 GLU A C 1
ATOM 770 O O . GLU A 1 100 ? -0.922 15.840 6.415 1.00 88.88 100 GLU A O 1
ATOM 775 N N . GLN A 1 101 ? -0.956 15.907 4.171 1.00 87.12 101 GLN A N 1
ATOM 776 C CA . GLN A 1 101 ? -2.393 15.630 4.054 1.00 87.12 101 GLN A CA 1
ATOM 777 C C . GLN A 1 101 ? -2.729 14.195 4.465 1.00 87.12 101 GLN A C 1
ATOM 779 O O . GLN A 1 101 ? -3.720 13.978 5.159 1.00 87.12 101 GLN A O 1
ATOM 784 N N . LEU A 1 102 ? -1.890 13.228 4.083 1.00 91.06 102 LEU A N 1
ATOM 785 C CA . LEU A 1 102 ? -2.039 11.847 4.515 1.00 91.06 102 LEU A CA 1
ATOM 786 C C . LEU A 1 102 ? -1.901 11.744 6.036 1.00 91.06 102 LEU A C 1
ATOM 788 O O . LEU A 1 102 ? -2.746 11.129 6.667 1.00 91.06 102 LEU A O 1
ATOM 792 N N . ALA A 1 103 ? -0.904 12.386 6.650 1.00 93.19 103 ALA A N 1
ATOM 793 C CA . ALA A 1 103 ? -0.742 12.371 8.103 1.00 93.19 103 ALA A CA 1
ATOM 794 C C . ALA A 1 103 ? -1.986 12.913 8.829 1.00 93.19 103 ALA A C 1
ATOM 796 O O . ALA A 1 103 ? -2.461 12.300 9.784 1.00 93.19 103 ALA A O 1
ATOM 797 N N . ALA A 1 104 ? -2.565 14.012 8.336 1.00 90.69 104 ALA A N 1
ATOM 798 C CA . ALA A 1 104 ? -3.818 14.545 8.867 1.00 90.69 104 ALA A CA 1
ATOM 799 C C . ALA A 1 104 ? -4.996 13.566 8.696 1.00 90.69 104 ALA A C 1
ATOM 801 O O . ALA A 1 104 ? -5.801 13.407 9.612 1.00 90.69 104 ALA A O 1
ATOM 802 N N . TYR A 1 105 ? -5.074 12.868 7.560 1.00 90.88 105 TYR A N 1
ATOM 803 C CA . TYR A 1 105 ? -6.087 11.837 7.329 1.00 90.88 105 TYR A CA 1
ATOM 804 C C . TYR A 1 105 ? -5.946 10.640 8.277 1.00 90.88 105 TYR A C 1
ATOM 806 O O . TYR A 1 105 ? -6.931 10.194 8.864 1.00 90.88 105 TYR A O 1
ATOM 814 N N . LEU A 1 106 ? -4.721 10.147 8.471 1.00 94.19 106 LEU A N 1
ATOM 815 C CA . LEU A 1 106 ? -4.438 9.041 9.384 1.00 94.19 106 LEU A CA 1
ATOM 816 C C . LEU A 1 106 ? -4.760 9.416 10.837 1.00 94.19 106 LEU A C 1
ATOM 818 O O . LEU A 1 106 ? -5.294 8.585 11.567 1.00 94.19 106 LEU A O 1
ATOM 822 N N . ASN A 1 107 ? -4.501 10.664 11.245 1.00 94.31 107 ASN A N 1
ATOM 823 C CA . ASN A 1 107 ? -4.919 11.167 12.555 1.00 94.31 107 ASN A CA 1
ATOM 824 C C . ASN A 1 107 ? -6.444 11.118 12.716 1.00 94.31 107 ASN A C 1
ATOM 826 O O . ASN A 1 107 ? -6.918 10.632 13.738 1.00 94.31 107 ASN A O 1
ATOM 830 N N . ALA A 1 108 ? -7.205 11.556 11.707 1.00 92.19 108 ALA A N 1
ATOM 831 C CA . ALA A 1 108 ? -8.667 11.526 11.755 1.00 92.19 108 ALA A CA 1
ATOM 832 C C . ALA A 1 108 ? -9.205 10.090 11.887 1.00 92.19 108 ALA A C 1
ATOM 834 O O . ALA A 1 108 ? -10.056 9.820 12.731 1.00 92.19 108 ALA A O 1
ATOM 835 N N . ILE A 1 109 ? -8.666 9.135 11.120 1.00 92.38 109 ILE A N 1
ATOM 836 C CA . ILE A 1 109 ? -9.046 7.718 11.262 1.00 92.38 109 ILE A CA 1
ATOM 837 C C . ILE A 1 109 ? -8.655 7.179 12.642 1.00 92.38 109 ILE A C 1
ATOM 839 O O . ILE A 1 109 ? -9.425 6.448 13.268 1.00 92.38 109 ILE A O 1
ATOM 843 N N . HIS A 1 110 ? -7.472 7.537 13.139 1.00 93.69 110 HIS A N 1
ATOM 844 C CA . HIS A 1 110 ? -7.028 7.120 14.462 1.00 93.69 110 HIS A CA 1
ATOM 845 C C . HIS A 1 110 ? -7.927 7.673 15.573 1.00 93.69 110 HIS A C 1
ATOM 847 O O . HIS A 1 110 ? -8.206 6.961 16.531 1.00 93.69 110 HIS A O 1
ATOM 853 N N . GLU A 1 111 ? -8.426 8.902 15.459 1.00 92.69 111 GLU A N 1
ATOM 854 C CA . GLU A 1 111 ? -9.382 9.462 16.420 1.00 92.69 111 GLU A CA 1
ATOM 855 C C . GLU A 1 111 ? -10.707 8.689 16.446 1.00 92.69 111 GLU A C 1
ATOM 857 O O . GLU A 1 111 ? -11.267 8.495 17.526 1.00 92.69 111 GLU A O 1
ATOM 862 N N . LEU A 1 112 ? -11.159 8.202 15.285 1.00 91.81 112 LEU A N 1
ATOM 863 C CA . LEU A 1 112 ? -12.411 7.453 15.119 1.00 91.81 112 LEU A CA 1
ATOM 864 C C . LEU A 1 112 ? -12.329 5.989 15.568 1.00 91.81 112 LEU A C 1
ATOM 866 O O . LEU A 1 112 ? -13.327 5.424 16.013 1.00 91.81 112 LEU A O 1
ATOM 870 N N . THR A 1 113 ? -11.166 5.356 15.409 1.00 91.69 113 THR A N 1
ATOM 871 C CA . THR A 1 113 ? -11.001 3.906 15.631 1.00 91.69 113 THR A CA 1
ATOM 872 C C . THR A 1 113 ? -10.151 3.583 16.852 1.00 91.69 113 THR A C 1
ATOM 874 O O . THR A 1 113 ? -10.419 2.613 17.548 1.00 91.69 113 THR A O 1
ATOM 877 N N . ARG A 1 114 ? -9.100 4.374 17.113 1.00 91.38 114 ARG A N 1
ATOM 878 C CA . ARG A 1 114 ? -7.979 4.056 18.021 1.00 91.38 114 ARG A CA 1
ATOM 879 C C . ARG A 1 114 ? -7.245 2.752 17.694 1.00 91.38 114 ARG A C 1
ATOM 881 O O . ARG A 1 114 ? -6.361 2.350 18.447 1.00 91.38 114 ARG A O 1
ATOM 888 N N . GLU A 1 115 ? -7.559 2.121 16.569 1.00 90.88 115 GLU A N 1
ATOM 889 C CA . GLU A 1 115 ? -6.969 0.856 16.153 1.00 90.88 115 GLU A CA 1
ATOM 890 C C . GLU A 1 115 ? -5.707 1.084 15.308 1.00 90.88 115 GLU A C 1
ATOM 892 O O . GLU A 1 115 ? -5.559 2.131 14.664 1.00 90.88 115 GLU A O 1
ATOM 897 N N . PRO A 1 116 ? -4.794 0.098 15.260 1.00 93.94 116 PRO A N 1
ATOM 898 C CA . PRO A 1 116 ? -3.748 0.069 14.253 1.00 93.94 116 PRO A CA 1
ATOM 899 C C . PRO A 1 116 ? -4.320 0.072 12.830 1.00 93.94 116 PRO A C 1
ATOM 901 O O . PRO A 1 116 ? -5.352 -0.543 12.545 1.00 93.94 116 PRO A O 1
ATOM 904 N N . LEU A 1 117 ? -3.609 0.743 11.927 1.00 95.88 117 LEU A N 1
ATOM 905 C CA . LEU A 1 117 ? -3.989 0.885 10.525 1.00 95.88 117 LEU A CA 1
ATOM 906 C C . LEU A 1 117 ? -3.262 -0.130 9.648 1.00 95.88 117 LEU A C 1
ATOM 908 O O . LEU A 1 117 ? -2.168 -0.592 9.977 1.00 95.88 117 LEU A O 1
ATOM 912 N N . ARG A 1 118 ? -3.846 -0.415 8.489 1.00 96.31 118 ARG A N 1
ATOM 913 C CA . ARG A 1 118 ? -3.205 -1.148 7.399 1.00 96.31 118 ARG A CA 1
ATOM 914 C C . ARG A 1 118 ? -3.126 -0.256 6.179 1.00 96.31 118 ARG A C 1
ATOM 916 O O . ARG A 1 118 ? -4.023 0.555 5.943 1.00 96.31 118 ARG A O 1
ATOM 923 N N . ILE A 1 119 ? -2.062 -0.392 5.402 1.00 96.12 119 ILE A N 1
ATOM 924 C CA . ILE A 1 119 ? -1.870 0.421 4.202 1.00 96.12 119 ILE A CA 1
ATOM 925 C C . ILE A 1 119 ? -1.520 -0.466 3.015 1.00 96.12 119 ILE A C 1
ATOM 927 O O . ILE A 1 119 ? -0.646 -1.315 3.112 1.00 96.12 119 ILE A O 1
ATOM 931 N N . ILE A 1 120 ? -2.152 -0.216 1.875 1.00 94.56 120 ILE A N 1
ATOM 932 C CA . ILE A 1 120 ? -1.670 -0.660 0.568 1.00 94.56 120 ILE A CA 1
ATOM 933 C C . ILE A 1 120 ? -1.245 0.592 -0.173 1.00 94.56 120 ILE A C 1
ATOM 935 O O . ILE A 1 120 ? -2.038 1.516 -0.325 1.00 94.56 120 ILE A O 1
ATOM 939 N N . ALA A 1 121 ? -0.005 0.645 -0.627 1.00 92.38 121 ALA A N 1
ATOM 940 C CA . ALA A 1 121 ? 0.503 1.755 -1.401 1.00 92.38 121 ALA A CA 1
ATOM 941 C C . ALA A 1 121 ? 1.159 1.264 -2.686 1.00 92.38 121 ALA A C 1
ATOM 943 O O . ALA A 1 121 ? 1.774 0.202 -2.712 1.00 92.38 121 ALA A O 1
ATOM 944 N N . HIS A 1 122 ? 1.024 2.049 -3.749 1.00 88.88 122 HIS A N 1
ATOM 945 C CA . HIS A 1 122 ? 1.598 1.729 -5.051 1.00 88.88 122 HIS A CA 1
ATOM 946 C C . HIS A 1 122 ? 2.502 2.852 -5.549 1.00 88.88 122 HIS A C 1
ATOM 948 O O . HIS A 1 122 ? 2.117 4.027 -5.499 1.00 88.88 122 HIS A O 1
ATOM 954 N N . SER A 1 123 ? 3.665 2.481 -6.087 1.00 86.50 123 SER A N 1
ATOM 955 C CA . SER A 1 123 ? 4.631 3.376 -6.722 1.00 86.50 123 SER A CA 1
ATOM 956 C C . SER A 1 123 ? 4.961 4.573 -5.818 1.00 86.50 123 SER A C 1
ATOM 958 O O . SER A 1 123 ? 5.308 4.379 -4.650 1.00 86.50 123 SER A O 1
ATOM 960 N N . HIS A 1 124 ? 4.839 5.820 -6.272 1.00 84.31 124 HIS A N 1
ATOM 961 C CA . HIS A 1 124 ? 5.131 6.989 -5.432 1.00 84.31 124 HIS A CA 1
ATOM 962 C C . HIS A 1 124 ? 4.176 7.170 -4.240 1.00 84.31 124 HIS A C 1
ATOM 964 O O . HIS A 1 124 ? 4.500 7.914 -3.310 1.00 84.31 124 HIS A O 1
ATOM 970 N N . GLY A 1 125 ? 3.037 6.471 -4.214 1.00 87.44 125 GLY A N 1
ATOM 971 C CA . GLY A 1 125 ? 2.174 6.400 -3.036 1.00 87.44 125 GLY A CA 1
ATOM 972 C C . GLY A 1 125 ? 2.931 5.837 -1.831 1.00 87.44 125 GLY A C 1
ATOM 973 O O . GLY A 1 125 ? 2.775 6.328 -0.715 1.00 87.44 125 GLY A O 1
ATOM 974 N N . CYS A 1 126 ? 3.852 4.899 -2.065 1.00 91.25 126 CYS A N 1
ATOM 975 C CA . CYS A 1 126 ? 4.719 4.337 -1.033 1.00 91.25 126 CYS A CA 1
ATOM 976 C C . CYS A 1 126 ? 5.622 5.415 -0.419 1.00 91.25 126 CYS A C 1
ATOM 978 O O . CYS A 1 126 ? 5.766 5.500 0.798 1.00 91.25 126 CYS A O 1
ATOM 980 N N . ASN A 1 127 ? 6.183 6.309 -1.238 1.00 88.88 127 ASN A N 1
ATOM 981 C CA . ASN A 1 127 ? 7.016 7.407 -0.749 1.00 88.88 127 ASN A CA 1
ATOM 982 C C . ASN A 1 127 ? 6.231 8.413 0.111 1.00 88.88 127 ASN A C 1
ATOM 984 O O . ASN A 1 127 ? 6.779 8.955 1.070 1.00 88.88 127 ASN A O 1
ATOM 988 N N . ILE A 1 128 ? 4.955 8.649 -0.205 1.00 89.56 128 ILE A N 1
ATOM 989 C CA . ILE A 1 128 ? 4.070 9.494 0.609 1.00 89.56 128 ILE A CA 1
ATOM 990 C C . ILE A 1 128 ? 3.832 8.858 1.970 1.00 89.56 128 ILE A C 1
ATOM 992 O O . ILE A 1 128 ? 3.891 9.560 2.975 1.00 89.56 128 ILE A O 1
ATOM 996 N N . VAL A 1 129 ? 3.617 7.542 2.018 1.00 94.50 129 VAL A N 1
ATOM 997 C CA . VAL A 1 129 ? 3.464 6.805 3.280 1.00 94.50 129 VAL A CA 1
ATOM 998 C C . VAL A 1 129 ? 4.723 6.923 4.136 1.00 94.50 129 VAL A C 1
ATOM 1000 O O . VAL A 1 129 ? 4.621 7.223 5.325 1.00 94.50 129 VAL A O 1
ATOM 1003 N N . LYS A 1 130 ? 5.911 6.771 3.535 1.00 94.06 130 LYS A N 1
ATOM 1004 C CA . LYS A 1 130 ? 7.190 6.964 4.240 1.00 94.06 130 LYS A CA 1
ATOM 1005 C C . LYS A 1 130 ? 7.288 8.364 4.841 1.00 94.06 130 LYS A C 1
ATOM 1007 O O . LYS A 1 130 ? 7.411 8.492 6.057 1.00 94.06 130 LYS A O 1
ATOM 1012 N N . LEU A 1 131 ? 7.112 9.404 4.025 1.00 91.94 131 LEU A N 1
ATOM 1013 C CA . LEU A 1 131 ? 7.154 10.790 4.499 1.00 91.94 131 LEU A CA 1
ATOM 1014 C C . LEU A 1 131 ? 6.093 11.085 5.563 1.00 91.94 131 LEU A C 1
ATOM 1016 O O . LEU A 1 131 ? 6.384 11.770 6.538 1.00 91.94 131 LEU A O 1
ATOM 1020 N N . ALA A 1 132 ? 4.877 10.558 5.407 1.00 94.56 132 ALA A N 1
ATOM 1021 C CA . ALA A 1 132 ? 3.802 10.760 6.372 1.00 94.56 132 ALA A CA 1
ATOM 1022 C C . ALA A 1 132 ? 4.154 10.120 7.718 1.00 94.56 132 ALA A C 1
ATOM 1024 O O . ALA A 1 132 ? 3.920 10.729 8.758 1.00 94.56 132 ALA A O 1
ATOM 1025 N N . SER A 1 133 ? 4.786 8.941 7.705 1.00 96.44 133 SER A N 1
ATOM 1026 C CA . SER A 1 133 ? 5.258 8.273 8.922 1.00 96.44 133 SER A CA 1
ATOM 1027 C C . SER A 1 133 ? 6.324 9.075 9.676 1.00 96.44 133 SER A C 1
ATOM 1029 O O . SER A 1 133 ? 6.354 9.047 10.905 1.00 96.44 133 SER A O 1
ATOM 1031 N N . ALA A 1 134 ? 7.168 9.811 8.948 1.00 93.00 134 ALA A N 1
ATOM 1032 C CA . ALA A 1 134 ? 8.206 10.678 9.501 1.00 93.00 134 ALA A CA 1
ATOM 1033 C C . ALA A 1 134 ? 7.709 12.105 9.809 1.00 93.00 134 ALA A C 1
ATOM 1035 O O . ALA A 1 134 ? 8.443 12.903 10.397 1.00 93.00 134 ALA A O 1
ATOM 1036 N N . SER A 1 135 ? 6.473 12.449 9.430 1.00 92.94 135 SER A N 1
ATOM 1037 C CA . SER A 1 135 ? 5.921 13.782 9.658 1.00 92.94 135 SER A CA 1
ATOM 1038 C C . SER A 1 135 ? 5.704 14.037 11.147 1.00 92.94 135 SER A C 1
ATOM 1040 O O . SER A 1 135 ? 5.070 13.257 11.857 1.00 92.94 135 SER A O 1
ATOM 1042 N N . LYS A 1 136 ? 6.141 15.212 11.611 1.00 92.00 136 LYS A N 1
ATOM 1043 C CA . LYS A 1 136 ? 5.866 15.698 12.974 1.00 92.00 136 LYS A CA 1
ATOM 1044 C C . LYS A 1 136 ? 4.377 15.963 13.224 1.00 92.00 136 LYS A C 1
ATOM 1046 O O . LYS A 1 136 ? 3.987 16.118 14.376 1.00 92.00 136 LYS A O 1
ATOM 1051 N N . LYS A 1 137 ? 3.555 16.041 12.168 1.00 92.38 137 LYS A N 1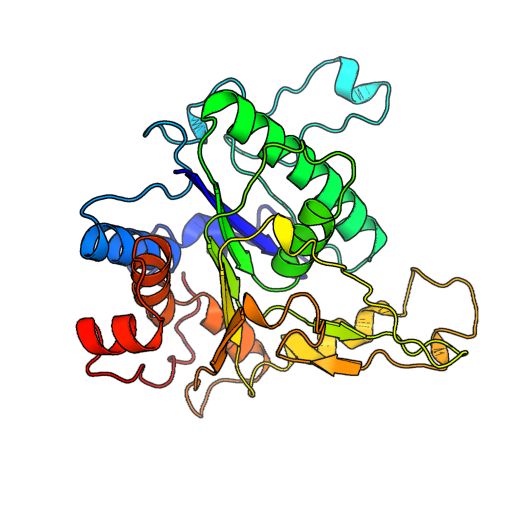
ATOM 1052 C CA . LYS A 1 137 ? 2.100 16.205 12.288 1.00 92.38 137 LYS A CA 1
ATOM 1053 C C . LYS A 1 137 ? 1.365 14.889 12.512 1.00 92.38 137 LYS A C 1
ATOM 1055 O O . LYS A 1 137 ? 0.201 14.925 12.904 1.00 92.38 137 LYS A O 1
ATOM 1060 N N . LEU A 1 138 ? 2.003 13.743 12.274 1.00 95.25 138 LEU A N 1
ATOM 1061 C CA . LEU A 1 138 ? 1.402 12.450 12.573 1.00 95.25 138 LEU A CA 1
ATOM 1062 C C . LEU A 1 138 ? 1.384 12.237 14.091 1.00 95.25 138 LEU A C 1
ATOM 1064 O O . LEU A 1 138 ? 2.427 12.272 14.750 1.00 95.25 138 LEU A O 1
ATOM 1068 N N . ALA A 1 139 ? 0.198 12.019 14.656 1.00 95.38 139 ALA A N 1
ATOM 1069 C CA . ALA A 1 139 ? 0.036 11.912 16.095 1.00 95.38 139 ALA A CA 1
ATOM 1070 C C . ALA A 1 139 ? 0.840 10.717 16.655 1.00 95.38 139 ALA A C 1
ATOM 1072 O O . ALA A 1 139 ? 0.909 9.660 16.021 1.00 95.38 139 ALA A O 1
ATOM 1073 N N . PRO A 1 140 ? 1.446 10.832 17.856 1.00 94.06 140 PRO A N 1
ATOM 1074 C CA . PRO A 1 140 ? 2.239 9.765 18.472 1.00 94.06 140 PRO A CA 1
ATOM 1075 C C . PRO A 1 140 ? 1.530 8.411 18.596 1.00 94.06 140 PRO A C 1
ATOM 1077 O O . PRO A 1 140 ? 2.205 7.394 18.517 1.00 94.06 140 PRO A O 1
ATOM 1080 N N . GLY A 1 141 ? 0.202 8.387 18.716 1.00 94.38 141 GLY A N 1
ATOM 1081 C CA . GLY A 1 141 ? -0.584 7.152 18.805 1.00 94.38 141 GLY A CA 1
ATOM 1082 C C . GLY A 1 141 ? -0.882 6.458 17.472 1.00 94.38 141 GLY A C 1
ATOM 1083 O O . GLY A 1 141 ? -1.387 5.339 17.488 1.00 94.38 141 GLY A O 1
ATOM 1084 N N . VAL A 1 142 ? -0.589 7.078 16.322 1.00 96.81 142 VAL A N 1
ATOM 1085 C CA . VAL A 1 142 ? -0.855 6.449 15.021 1.00 96.81 142 VAL A CA 1
ATOM 1086 C C . VAL A 1 142 ? 0.210 5.396 14.730 1.00 96.81 142 VAL A C 1
ATOM 1088 O O . VAL A 1 142 ? 1.407 5.701 14.681 1.00 96.81 142 VAL A O 1
ATOM 1091 N N . HIS A 1 143 ? -0.247 4.164 14.513 1.00 97.19 143 HIS A N 1
ATOM 1092 C CA . HIS A 1 143 ? 0.583 3.009 14.192 1.00 97.19 143 HIS A CA 1
ATOM 1093 C C . HIS A 1 143 ? 0.023 2.266 12.975 1.00 97.19 143 HIS A C 1
ATOM 1095 O O . HIS A 1 143 ? -1.189 2.079 12.852 1.00 97.19 143 HIS A O 1
ATOM 1101 N N . ILE A 1 144 ? 0.916 1.839 12.084 1.00 97.44 144 ILE A N 1
ATOM 1102 C CA . ILE A 1 144 ? 0.611 1.073 10.876 1.00 97.44 144 ILE A CA 1
ATOM 1103 C C . ILE A 1 144 ? 1.050 -0.370 11.138 1.00 97.44 144 ILE A C 1
ATOM 1105 O O . ILE A 1 144 ? 2.231 -0.693 11.046 1.00 97.44 144 ILE A O 1
ATOM 1109 N N . ALA A 1 145 ? 0.109 -1.246 11.489 1.00 97.25 145 ALA A N 1
ATOM 1110 C CA . ALA A 1 145 ? 0.414 -2.637 11.827 1.00 97.25 145 ALA A CA 1
ATOM 1111 C C . ALA A 1 145 ? 1.061 -3.376 10.649 1.00 97.25 145 ALA A C 1
ATOM 1113 O O . ALA A 1 145 ? 2.074 -4.058 10.810 1.00 97.25 145 ALA A O 1
ATOM 1114 N N . SER A 1 146 ? 0.505 -3.195 9.454 1.00 97.62 146 SER A N 1
ATOM 1115 C CA . SER A 1 146 ? 1.000 -3.815 8.230 1.00 97.62 146 SER A CA 1
ATOM 1116 C C . SER A 1 146 ? 0.859 -2.865 7.044 1.00 97.62 146 SER A C 1
ATOM 1118 O O . SER A 1 146 ? -0.169 -2.211 6.862 1.00 97.62 146 SER A O 1
ATOM 1120 N N . ALA A 1 147 ? 1.908 -2.780 6.231 1.00 97.94 147 ALA A N 1
ATOM 1121 C CA . ALA A 1 147 ? 1.898 -2.033 4.981 1.00 97.94 147 ALA A CA 1
ATOM 1122 C C . ALA A 1 147 ? 2.307 -2.928 3.809 1.00 97.94 147 ALA A C 1
ATOM 1124 O O . ALA A 1 147 ? 3.201 -3.756 3.945 1.00 97.94 147 ALA A O 1
ATOM 1125 N N . VAL A 1 148 ? 1.680 -2.740 2.655 1.00 97.69 148 VAL A N 1
ATOM 1126 C CA . VAL A 1 148 ? 2.059 -3.371 1.391 1.00 97.69 148 VAL A CA 1
ATOM 1127 C C . VAL A 1 148 ? 2.493 -2.276 0.441 1.00 97.69 148 VAL A C 1
ATOM 1129 O O . VAL A 1 148 ? 1.723 -1.366 0.150 1.00 97.69 148 VAL A O 1
ATOM 1132 N N . PHE A 1 149 ? 3.732 -2.349 -0.018 1.00 95.69 149 PHE A N 1
ATOM 1133 C CA . PHE A 1 149 ? 4.324 -1.448 -0.991 1.00 95.69 149 PHE A CA 1
ATOM 1134 C C . PHE A 1 149 ? 4.473 -2.192 -2.311 1.00 95.69 149 PHE A C 1
ATOM 1136 O O . PHE A 1 149 ? 5.277 -3.110 -2.429 1.00 95.69 149 PHE A O 1
ATOM 1143 N N . LEU A 1 150 ? 3.684 -1.789 -3.299 1.00 92.62 150 LEU A N 1
ATOM 1144 C CA . LEU A 1 150 ? 3.698 -2.331 -4.652 1.00 92.62 150 LEU A CA 1
ATOM 1145 C C . LEU A 1 150 ? 4.555 -1.420 -5.528 1.00 92.62 150 LEU A C 1
ATOM 1147 O O . LEU A 1 150 ? 4.296 -0.215 -5.587 1.00 92.62 150 LEU A O 1
ATOM 1151 N N . ALA A 1 151 ? 5.573 -1.972 -6.187 1.00 89.75 151 ALA A N 1
ATOM 1152 C CA . ALA A 1 151 ? 6.428 -1.246 -7.128 1.00 89.75 151 ALA A CA 1
ATOM 1153 C C . ALA A 1 151 ? 7.017 0.064 -6.556 1.00 89.75 151 ALA A C 1
ATOM 1155 O O . ALA A 1 151 ? 7.107 1.083 -7.241 1.00 89.75 151 ALA A O 1
ATOM 1156 N N . CYS A 1 152 ? 7.378 0.080 -5.266 1.00 90.12 152 CYS A N 1
ATOM 1157 C CA . CYS A 1 152 ? 7.854 1.286 -4.583 1.00 90.12 152 CYS A CA 1
ATOM 1158 C C . CYS A 1 152 ? 9.213 1.744 -5.138 1.00 90.12 152 CYS A C 1
ATOM 1160 O O . CYS A 1 152 ? 10.195 1.020 -4.974 1.00 90.12 152 CYS A O 1
ATOM 1162 N N . PRO A 1 153 ? 9.353 2.952 -5.708 1.00 85.44 153 PRO A N 1
ATOM 1163 C CA . PRO A 1 153 ? 10.664 3.458 -6.084 1.00 85.44 153 PRO A CA 1
ATOM 1164 C C . PRO A 1 153 ? 11.451 3.841 -4.820 1.00 85.44 153 PRO A C 1
ATOM 1166 O O . PRO A 1 153 ? 11.063 4.743 -4.064 1.00 85.44 153 PRO A O 1
ATOM 1169 N N . HIS A 1 154 ? 12.568 3.150 -4.582 1.00 85.75 154 HIS A N 1
ATOM 1170 C CA . HIS A 1 154 ? 13.558 3.508 -3.565 1.00 85.75 154 HIS A CA 1
ATOM 1171 C C . HIS A 1 154 ? 14.743 4.176 -4.249 1.00 85.75 154 HIS A C 1
ATOM 1173 O O . HIS A 1 154 ? 15.149 3.754 -5.327 1.00 85.75 154 HIS A O 1
ATOM 1179 N N . PHE A 1 155 ? 15.308 5.221 -3.654 1.00 77.44 155 PHE A N 1
ATOM 1180 C CA . PHE A 1 155 ? 16.472 5.882 -4.233 1.00 77.44 155 PHE A CA 1
ATOM 1181 C C . PHE A 1 155 ? 17.226 6.703 -3.203 1.00 77.44 155 PHE A C 1
ATOM 1183 O O . PHE A 1 155 ? 16.663 7.129 -2.195 1.00 77.44 155 PHE A O 1
ATOM 1190 N N . PHE A 1 156 ? 18.500 6.925 -3.503 1.00 74.56 156 PHE A N 1
ATOM 1191 C CA . PHE A 1 156 ? 19.422 7.712 -2.701 1.00 74.56 156 PHE A CA 1
ATOM 1192 C C . PHE A 1 156 ? 19.993 8.828 -3.552 1.00 74.56 156 PHE A C 1
ATOM 1194 O O . PHE A 1 156 ? 20.314 8.626 -4.724 1.00 74.56 156 PHE A O 1
ATOM 1201 N N . THR A 1 157 ? 20.138 9.999 -2.949 1.00 66.62 157 THR A N 1
ATOM 1202 C CA . THR A 1 157 ? 20.888 11.099 -3.545 1.00 66.62 157 THR A CA 1
ATOM 1203 C C . THR A 1 157 ? 22.295 11.078 -2.958 1.00 66.62 157 THR A C 1
ATOM 1205 O O . THR A 1 157 ? 22.421 11.188 -1.732 1.00 66.62 157 THR A O 1
ATOM 1208 N N . PRO A 1 158 ? 23.346 10.920 -3.782 1.00 59.34 158 PRO A N 1
ATOM 1209 C CA . PRO A 1 158 ? 24.709 11.078 -3.302 1.00 59.34 158 PRO A CA 1
ATOM 1210 C C . PRO A 1 158 ? 24.880 12.513 -2.790 1.00 59.34 158 PRO A C 1
ATOM 1212 O O . PRO A 1 158 ? 24.527 13.463 -3.490 1.00 59.34 158 PRO A O 1
ATOM 1215 N N . HIS A 1 159 ? 25.391 12.679 -1.574 1.00 56.16 159 HIS A N 1
ATOM 1216 C CA . HIS A 1 159 ? 25.798 13.985 -1.064 1.00 56.16 159 HIS A CA 1
ATOM 1217 C C . HIS A 1 159 ? 27.309 14.157 -1.263 1.00 56.16 159 HIS A C 1
ATOM 1219 O O . HIS A 1 159 ? 28.066 13.193 -1.217 1.00 56.16 159 HIS A O 1
ATOM 1225 N N . ALA A 1 160 ? 27.758 15.397 -1.487 1.00 46.91 160 ALA A N 1
ATOM 1226 C CA . ALA A 1 160 ? 29.169 15.735 -1.729 1.00 46.91 160 ALA A CA 1
ATOM 1227 C C . ALA A 1 160 ? 30.113 15.467 -0.532 1.00 46.91 160 ALA A C 1
ATOM 1229 O O . ALA A 1 160 ? 31.316 15.686 -0.635 1.00 46.91 160 ALA A O 1
ATOM 1230 N N . ILE A 1 161 ? 29.572 15.023 0.601 1.00 49.66 161 ILE A N 1
ATOM 1231 C CA . ILE A 1 161 ? 30.282 14.670 1.828 1.00 49.66 161 ILE A CA 1
ATOM 1232 C C . ILE A 1 161 ? 29.658 13.340 2.251 1.00 49.66 161 ILE A C 1
ATOM 1234 O O . ILE A 1 161 ? 28.476 13.359 2.558 1.00 49.66 161 ILE A O 1
ATOM 1238 N N . GLU A 1 162 ? 30.429 12.252 2.133 1.00 51.44 162 GLU A N 1
ATOM 1239 C CA . GLU A 1 162 ? 30.301 10.804 2.467 1.00 51.44 162 GLU A CA 1
ATOM 1240 C C . GLU A 1 162 ? 29.007 10.163 3.047 1.00 51.44 162 GLU A C 1
ATOM 1242 O O . GLU A 1 162 ? 28.929 8.935 3.100 1.00 51.44 162 GLU A O 1
ATOM 1247 N N . ASP A 1 163 ? 27.964 10.909 3.395 1.00 57.81 163 ASP A N 1
ATOM 1248 C CA . ASP A 1 163 ? 26.693 10.428 3.923 1.00 57.81 163 ASP A CA 1
ATOM 1249 C C . ASP A 1 163 ? 25.603 10.402 2.840 1.00 57.81 163 ASP A C 1
ATOM 1251 O O . ASP A 1 163 ? 25.268 11.407 2.210 1.00 57.81 163 ASP A O 1
ATOM 1255 N N . TYR A 1 164 ? 24.988 9.239 2.631 1.00 59.59 164 TYR A N 1
ATOM 1256 C CA . TYR A 1 164 ? 23.815 9.111 1.769 1.00 59.59 164 TYR A CA 1
ATOM 1257 C C . TYR A 1 164 ? 22.585 9.725 2.453 1.00 59.59 164 TYR A C 1
ATOM 1259 O O . TYR A 1 164 ? 22.209 9.298 3.546 1.00 59.59 164 TYR A O 1
ATOM 1267 N N . GLN A 1 165 ? 21.896 10.668 1.800 1.00 67.12 165 GLN A N 1
ATOM 1268 C CA . GLN A 1 165 ? 20.602 11.149 2.291 1.00 67.12 165 GLN A CA 1
ATOM 1269 C C . GLN A 1 165 ? 19.462 10.320 1.693 1.00 67.12 165 GLN A C 1
ATOM 1271 O O . GLN A 1 165 ? 19.360 10.159 0.475 1.00 67.12 165 GLN A O 1
ATOM 1276 N N . LEU A 1 166 ? 18.578 9.829 2.564 1.00 72.88 166 LEU A N 1
ATOM 1277 C CA . LEU A 1 166 ? 17.292 9.245 2.192 1.00 72.88 166 LEU A CA 1
ATOM 1278 C C . LEU A 1 166 ? 16.302 10.377 1.871 1.00 72.88 166 LEU A C 1
ATOM 1280 O O . LEU A 1 166 ? 15.892 11.093 2.785 1.00 72.88 166 LEU A O 1
ATOM 1284 N N . PRO A 1 167 ? 15.867 10.550 0.612 1.00 72.69 167 PRO A N 1
ATOM 1285 C CA . PRO A 1 167 ? 14.935 11.618 0.258 1.00 72.69 167 PRO A CA 1
ATOM 1286 C C . PRO A 1 167 ? 13.505 11.365 0.770 1.00 72.69 167 PRO A C 1
ATOM 1288 O O . PRO A 1 167 ? 12.710 12.298 0.862 1.00 72.69 167 PRO A O 1
ATOM 1291 N N . TYR A 1 168 ? 13.176 10.117 1.124 1.00 81.19 168 TYR A N 1
ATOM 1292 C CA . TYR A 1 168 ? 11.886 9.715 1.699 1.00 81.19 168 TYR A CA 1
ATOM 1293 C C . TYR A 1 168 ? 12.141 8.891 2.958 1.00 81.19 168 TYR A C 1
ATOM 1295 O O . TYR A 1 168 ? 12.013 7.663 2.907 1.00 81.19 168 TYR A O 1
ATOM 1303 N N . PRO A 1 169 ? 12.545 9.539 4.066 1.00 84.50 169 PRO A N 1
ATOM 1304 C CA . PRO A 1 169 ? 12.766 8.837 5.318 1.00 84.50 169 PRO A CA 1
ATOM 1305 C C . PRO A 1 169 ? 11.467 8.163 5.761 1.00 84.50 169 PRO A C 1
ATOM 1307 O O . PRO A 1 169 ? 10.391 8.763 5.712 1.00 84.50 169 PRO A O 1
ATOM 1310 N N . LEU A 1 170 ? 11.580 6.908 6.180 1.00 91.06 170 LEU A N 1
ATOM 1311 C CA . LEU A 1 170 ? 10.532 6.187 6.888 1.00 91.06 170 LEU A CA 1
ATOM 1312 C C . LEU A 1 170 ? 10.832 6.275 8.386 1.00 91.06 170 LEU A C 1
ATOM 1314 O O . LEU A 1 170 ? 11.988 6.332 8.785 1.00 91.06 170 LEU A O 1
ATOM 1318 N N . SER A 1 171 ? 9.797 6.297 9.221 1.00 95.19 171 SER A N 1
ATOM 1319 C CA . SER A 1 171 ? 9.933 6.237 10.674 1.00 95.19 171 SER A CA 1
ATOM 1320 C C . SER A 1 171 ? 9.661 4.799 11.144 1.00 95.19 171 SER A C 1
ATOM 1322 O O . SER A 1 171 ? 8.488 4.446 11.291 1.00 95.19 171 SER A O 1
ATOM 1324 N N . PRO A 1 172 ? 10.683 3.943 11.374 1.00 95.75 172 PRO A N 1
ATOM 1325 C CA . PRO A 1 172 ? 10.490 2.501 11.573 1.00 95.75 172 PRO A CA 1
ATOM 1326 C C . PRO A 1 172 ? 9.566 2.157 12.742 1.00 95.75 172 PRO A C 1
ATOM 1328 O O . PRO A 1 172 ? 8.726 1.272 12.637 1.00 95.75 172 PRO A O 1
ATOM 1331 N N . GLN A 1 173 ? 9.627 2.933 13.823 1.00 96.25 173 GLN A N 1
ATOM 1332 C CA . GLN A 1 173 ? 8.799 2.762 15.018 1.00 96.25 173 GLN A CA 1
ATOM 1333 C C . GLN A 1 173 ? 7.286 2.936 14.776 1.00 96.25 173 GLN A C 1
ATOM 1335 O O . GLN A 1 173 ? 6.477 2.650 15.657 1.00 96.25 173 GLN A O 1
ATOM 1340 N N . ARG A 1 174 ? 6.883 3.441 13.603 1.00 96.88 174 ARG A N 1
ATOM 1341 C CA . ARG A 1 174 ? 5.476 3.581 13.200 1.00 96.88 174 ARG A CA 1
ATOM 1342 C C . ARG A 1 174 ? 4.906 2.330 12.545 1.00 96.88 174 ARG A C 1
ATOM 1344 O O . ARG A 1 174 ? 3.696 2.302 12.338 1.00 96.88 174 ARG A O 1
ATOM 1351 N N . PHE A 1 175 ? 5.736 1.342 12.222 1.00 97.81 175 PHE A N 1
ATOM 1352 C CA . PHE A 1 175 ? 5.341 0.166 11.457 1.00 97.81 175 PHE A CA 1
ATOM 1353 C C . PHE A 1 175 ? 5.521 -1.117 12.263 1.00 97.81 175 PHE A C 1
ATOM 1355 O O . PHE A 1 175 ? 6.480 -1.247 13.018 1.00 97.81 175 PHE A O 1
ATOM 1362 N N . GLY A 1 176 ? 4.608 -2.069 12.076 1.00 97.69 176 GLY A N 1
ATOM 1363 C CA . GLY A 1 176 ? 4.797 -3.449 12.523 1.00 97.69 176 GLY A CA 1
ATOM 1364 C C . GLY A 1 176 ? 5.575 -4.268 11.494 1.00 97.69 176 GLY A C 1
ATOM 1365 O O . GLY A 1 176 ? 6.606 -4.855 11.811 1.00 97.69 176 GLY A O 1
ATOM 1366 N N . ARG A 1 177 ? 5.100 -4.284 10.243 1.00 97.94 177 ARG A N 1
ATOM 1367 C CA . ARG A 1 177 ? 5.751 -4.981 9.122 1.00 97.94 177 ARG A CA 1
ATOM 1368 C C . ARG A 1 177 ? 5.387 -4.383 7.766 1.00 97.94 177 ARG A C 1
ATOM 1370 O O . ARG A 1 177 ? 4.321 -3.785 7.609 1.00 97.94 177 ARG A O 1
ATOM 1377 N N . ILE A 1 178 ? 6.258 -4.570 6.780 1.00 98.44 178 ILE A N 1
ATOM 1378 C CA . ILE A 1 178 ? 6.099 -4.054 5.420 1.00 98.44 178 ILE A CA 1
ATOM 1379 C C . ILE A 1 178 ? 6.356 -5.180 4.418 1.00 98.44 178 ILE A C 1
ATOM 1381 O O . ILE A 1 178 ? 7.444 -5.740 4.385 1.00 98.44 178 ILE A O 1
ATOM 1385 N N . LEU A 1 179 ? 5.383 -5.486 3.568 1.00 98.12 179 LEU A N 1
ATOM 1386 C CA . LEU A 1 179 ? 5.582 -6.318 2.386 1.00 98.12 179 LEU A CA 1
ATOM 1387 C C . LEU A 1 179 ? 5.962 -5.409 1.220 1.00 98.12 179 LEU A C 1
ATOM 1389 O O . LEU A 1 179 ? 5.165 -4.566 0.817 1.00 98.12 179 LEU A O 1
ATOM 1393 N N . ASN A 1 180 ? 7.161 -5.567 0.673 1.00 97.25 180 ASN A N 1
ATOM 1394 C CA . ASN A 1 180 ? 7.585 -4.879 -0.541 1.00 97.25 180 ASN A CA 1
ATOM 1395 C C . ASN A 1 180 ? 7.539 -5.850 -1.718 1.00 97.25 180 ASN A C 1
ATOM 1397 O O . ASN A 1 180 ? 8.325 -6.794 -1.781 1.00 97.25 180 ASN A O 1
ATOM 1401 N N . VAL A 1 181 ? 6.620 -5.597 -2.642 1.00 95.06 181 VAL A N 1
ATOM 1402 C CA . VAL A 1 181 ? 6.420 -6.370 -3.865 1.00 95.06 181 VAL A CA 1
ATOM 1403 C C . VAL A 1 181 ? 7.024 -5.595 -5.027 1.00 95.06 181 VAL A C 1
ATOM 1405 O O . VAL A 1 181 ? 6.673 -4.436 -5.258 1.00 95.06 181 VAL A O 1
ATOM 1408 N N . TYR A 1 182 ? 7.933 -6.225 -5.764 1.00 93.88 182 TYR A N 1
ATOM 1409 C CA . TYR A 1 182 ? 8.630 -5.592 -6.881 1.00 93.88 182 TYR A CA 1
ATOM 1410 C C . TYR A 1 182 ? 8.883 -6.577 -8.022 1.00 93.88 182 TYR A C 1
ATOM 1412 O O . TYR A 1 182 ? 8.801 -7.788 -7.840 1.00 93.88 182 TYR A O 1
ATOM 1420 N N . SER A 1 183 ? 9.271 -6.063 -9.190 1.00 91.06 183 SER A N 1
ATOM 1421 C CA . SER A 1 183 ? 9.791 -6.886 -10.284 1.00 91.06 183 SER A CA 1
ATOM 1422 C C . SER A 1 183 ? 11.107 -6.330 -10.815 1.00 91.06 183 SER A C 1
ATOM 1424 O O . SER A 1 183 ? 11.337 -5.121 -10.839 1.00 91.06 183 SER A O 1
ATOM 1426 N N . ARG A 1 184 ? 11.996 -7.212 -11.283 1.00 90.50 184 ARG A N 1
ATOM 1427 C CA . ARG A 1 184 ? 13.195 -6.781 -12.020 1.00 90.50 184 ARG A CA 1
ATOM 1428 C C . ARG A 1 184 ? 12.866 -6.172 -13.378 1.00 90.50 184 ARG A C 1
ATOM 1430 O O . ARG A 1 184 ? 13.618 -5.311 -13.822 1.00 90.50 184 ARG A O 1
ATOM 1437 N N . HIS A 1 185 ? 11.751 -6.581 -13.976 1.00 87.38 185 HIS A N 1
ATOM 1438 C CA . HIS A 1 185 ? 11.302 -6.101 -15.281 1.00 87.38 185 HIS A CA 1
ATOM 1439 C C . HIS A 1 185 ? 10.623 -4.730 -15.202 1.00 87.38 185 HIS A C 1
ATOM 1441 O O . HIS A 1 185 ? 10.517 -4.058 -16.215 1.00 87.38 185 HIS A O 1
ATOM 1447 N N . ASP A 1 186 ? 10.215 -4.281 -14.011 1.00 84.81 186 ASP A N 1
ATOM 1448 C CA . ASP A 1 186 ? 9.658 -2.944 -13.812 1.00 84.81 186 ASP A CA 1
ATOM 1449 C C . ASP A 1 186 ? 10.768 -1.886 -13.925 1.00 84.81 186 ASP A C 1
ATOM 1451 O O . ASP A 1 186 ? 11.574 -1.691 -13.003 1.00 84.81 186 ASP A O 1
ATOM 1455 N N . SER A 1 187 ? 10.824 -1.203 -15.071 1.00 78.94 187 SER A N 1
ATOM 1456 C CA . SER A 1 187 ? 11.745 -0.083 -15.276 1.00 78.94 187 SER A CA 1
ATOM 1457 C C . SER A 1 187 ? 11.183 1.243 -14.782 1.00 78.94 187 SER A C 1
ATOM 1459 O O . SER A 1 187 ? 11.956 2.163 -14.535 1.00 78.94 187 SER A O 1
ATOM 1461 N N . VAL A 1 188 ? 9.876 1.360 -14.537 1.00 73.50 188 VAL A N 1
ATOM 1462 C CA . VAL A 1 188 ? 9.248 2.570 -13.984 1.00 73.50 188 VAL A CA 1
ATOM 1463 C C . VAL A 1 188 ? 9.734 2.815 -12.553 1.00 73.50 188 VAL A C 1
ATOM 1465 O O . VAL A 1 188 ? 10.074 3.950 -12.209 1.00 73.50 188 VAL A O 1
ATOM 1468 N N . GLN A 1 189 ? 9.873 1.755 -11.750 1.00 71.44 189 GLN A N 1
ATOM 1469 C CA . GLN A 1 189 ? 10.439 1.807 -10.395 1.00 71.44 189 GLN A CA 1
ATOM 1470 C C . GLN A 1 189 ? 11.861 2.406 -10.369 1.00 71.44 189 GLN A C 1
ATOM 1472 O O . GLN A 1 189 ? 12.234 3.070 -9.399 1.00 71.44 189 GLN A O 1
ATOM 1477 N N . ALA A 1 190 ? 12.648 2.208 -11.436 1.00 68.12 190 ALA A N 1
ATOM 1478 C CA . ALA A 1 190 ? 14.020 2.705 -11.554 1.00 68.12 190 ALA A CA 1
ATOM 1479 C C . ALA A 1 190 ? 14.121 4.054 -12.294 1.00 68.12 190 ALA A C 1
ATOM 1481 O O . ALA A 1 190 ? 14.788 4.976 -11.827 1.00 68.12 190 ALA A O 1
ATOM 1482 N N . THR A 1 191 ? 13.427 4.206 -13.421 1.00 64.56 191 THR A N 1
ATOM 1483 C CA . THR A 1 191 ? 13.467 5.393 -14.286 1.00 64.56 191 THR A CA 1
ATOM 1484 C C . THR A 1 191 ? 12.794 6.596 -13.630 1.00 64.56 191 THR A C 1
ATOM 1486 O O . THR A 1 191 ? 13.308 7.709 -13.726 1.00 64.56 191 THR A O 1
ATOM 1489 N N . LEU A 1 192 ? 11.703 6.422 -12.872 1.00 59.72 192 LEU A N 1
ATOM 1490 C CA . LEU A 1 192 ? 11.072 7.547 -12.164 1.00 59.72 192 LEU A CA 1
ATOM 1491 C C . LEU A 1 192 ? 11.930 8.121 -11.035 1.00 59.72 192 LEU A C 1
ATOM 1493 O O . LEU A 1 192 ? 11.785 9.300 -10.717 1.00 59.72 192 LEU A O 1
ATOM 1497 N N . ALA A 1 193 ? 12.860 7.344 -10.473 1.00 52.50 193 ALA A N 1
ATOM 1498 C CA . ALA A 1 193 ? 13.847 7.884 -9.545 1.00 52.50 193 ALA A CA 1
ATOM 1499 C C . ALA A 1 193 ? 14.757 8.923 -10.228 1.00 52.50 193 ALA A C 1
ATOM 1501 O O . ALA A 1 193 ? 15.124 9.914 -9.601 1.00 52.50 193 ALA A O 1
ATOM 1502 N N . SER A 1 194 ? 15.061 8.747 -11.521 1.00 47.47 194 SER A N 1
ATOM 1503 C CA . SER A 1 194 ? 15.928 9.650 -12.294 1.00 47.47 194 SER A CA 1
ATOM 1504 C C . SER A 1 194 ? 15.263 10.983 -12.672 1.00 47.47 194 SER A C 1
ATOM 1506 O O . SER A 1 194 ? 15.938 12.005 -12.749 1.00 47.47 194 SER A O 1
ATOM 1508 N N . HIS A 1 195 ? 13.930 11.026 -12.805 1.00 47.22 195 HIS A N 1
ATOM 1509 C CA . HIS A 1 195 ? 13.178 12.243 -13.160 1.00 47.22 195 HIS A CA 1
ATOM 1510 C C . HIS A 1 195 ? 12.999 13.243 -11.998 1.00 47.22 195 HIS A C 1
ATOM 1512 O O . HIS A 1 195 ? 12.350 14.280 -12.145 1.00 47.22 195 HIS A O 1
ATOM 1518 N N . LEU A 1 196 ? 13.571 12.948 -10.829 1.00 49.03 196 LEU A N 1
ATOM 1519 C CA . LEU A 1 196 ? 13.435 13.732 -9.599 1.00 49.03 196 LEU A CA 1
ATOM 1520 C C . LEU A 1 196 ? 14.445 14.865 -9.438 1.00 49.03 196 LEU A C 1
ATOM 1522 O O . LEU A 1 196 ? 14.243 15.726 -8.578 1.00 49.03 196 LEU A O 1
ATOM 1526 N N . SER A 1 197 ? 15.492 14.897 -10.261 1.00 42.84 197 SER A N 1
ATOM 1527 C CA . SER A 1 197 ? 16.504 15.957 -10.243 1.00 42.84 197 SER A CA 1
ATOM 1528 C C . SER A 1 197 ? 15.963 17.318 -10.702 1.00 42.84 197 SER A C 1
ATOM 1530 O O . SER A 1 197 ? 16.543 18.346 -10.373 1.00 42.84 197 SER A O 1
ATOM 1532 N N . GLY A 1 198 ? 14.818 17.361 -11.394 1.00 36.19 198 GLY A N 1
ATOM 1533 C CA . GLY A 1 198 ? 14.420 18.543 -12.162 1.00 36.19 198 GLY A CA 1
ATOM 1534 C C . GLY A 1 198 ? 13.931 19.781 -11.397 1.00 36.19 198 GLY A C 1
ATOM 1535 O O . GLY A 1 198 ? 13.928 20.848 -12.000 1.00 36.19 198 GLY A O 1
ATOM 1536 N N . GLN A 1 199 ? 13.476 19.709 -10.131 1.00 38.62 199 GLN A N 1
ATOM 1537 C CA . GLN A 1 199 ? 12.821 20.886 -9.500 1.00 38.62 199 GLN A CA 1
ATOM 1538 C C . GLN A 1 199 ? 12.976 21.093 -7.978 1.00 38.62 199 GLN A C 1
ATOM 1540 O O . GLN A 1 199 ? 12.428 22.060 -7.455 1.00 38.62 199 GLN A O 1
ATOM 1545 N N . MET A 1 200 ? 13.713 20.255 -7.238 1.00 40.88 200 MET A N 1
ATOM 1546 C CA . MET A 1 200 ? 13.988 20.517 -5.803 1.00 40.88 200 MET A CA 1
ATOM 1547 C C . MET A 1 200 ? 15.352 21.164 -5.541 1.00 40.88 200 MET A C 1
ATOM 1549 O O . MET A 1 200 ? 15.571 21.686 -4.452 1.00 40.88 200 MET A O 1
ATOM 1553 N N . PHE A 1 201 ? 16.247 21.185 -6.527 1.00 42.25 201 PHE A N 1
ATOM 1554 C CA . PHE A 1 201 ? 17.583 21.744 -6.374 1.00 42.25 201 PHE A CA 1
ATOM 1555 C C . PHE A 1 201 ? 17.828 22.811 -7.435 1.00 42.25 201 PHE A C 1
ATOM 1557 O O . PHE A 1 201 ? 18.281 22.530 -8.536 1.00 42.25 201 PHE A O 1
ATOM 1564 N N . ALA A 1 202 ? 17.577 24.069 -7.075 1.00 36.88 202 ALA A N 1
ATOM 1565 C CA . ALA A 1 202 ? 18.092 25.234 -7.797 1.00 36.88 202 ALA A CA 1
ATOM 1566 C C . ALA A 1 202 ? 19.606 25.431 -7.556 1.00 36.88 202 ALA A C 1
ATOM 1568 O O . ALA A 1 202 ? 20.094 26.552 -7.432 1.00 36.88 202 ALA A O 1
ATOM 1569 N N . THR A 1 203 ? 20.362 24.340 -7.456 1.00 40.88 203 THR A N 1
ATOM 1570 C CA . THR A 1 203 ? 21.817 24.351 -7.387 1.00 40.88 203 THR A CA 1
ATOM 1571 C C . THR A 1 203 ? 22.330 23.371 -8.425 1.00 40.88 203 THR A C 1
ATOM 1573 O O . THR A 1 203 ? 22.027 22.182 -8.370 1.00 40.88 203 THR A O 1
ATOM 1576 N N . ALA A 1 204 ? 23.152 23.878 -9.343 1.00 40.19 204 ALA A N 1
ATOM 1577 C CA . ALA A 1 204 ? 23.834 23.169 -10.432 1.00 40.19 204 ALA A CA 1
ATOM 1578 C C . ALA A 1 204 ? 24.644 21.912 -10.013 1.00 40.19 204 ALA A C 1
ATOM 1580 O O . ALA A 1 204 ? 25.269 21.264 -10.840 1.00 40.19 204 ALA A O 1
ATOM 1581 N N . ILE A 1 205 ? 24.637 21.556 -8.725 1.00 43.56 205 ILE A N 1
ATOM 1582 C CA . ILE A 1 205 ? 25.298 20.397 -8.121 1.00 43.56 205 ILE A CA 1
ATOM 1583 C C . ILE A 1 205 ? 24.405 19.141 -8.182 1.00 43.56 205 ILE A C 1
ATOM 1585 O O . ILE A 1 205 ? 24.923 18.035 -8.302 1.00 43.56 205 ILE A O 1
ATOM 1589 N N . ALA A 1 206 ? 23.072 19.279 -8.164 1.00 43.16 206 ALA A N 1
ATOM 1590 C CA . ALA A 1 206 ? 22.163 18.127 -8.257 1.00 43.16 206 ALA A CA 1
ATOM 1591 C C . ALA A 1 206 ? 22.079 17.529 -9.674 1.00 43.16 206 ALA A C 1
ATOM 1593 O O . ALA A 1 206 ? 21.760 16.353 -9.823 1.00 43.16 206 ALA A O 1
ATOM 1594 N N . GLU A 1 207 ? 22.423 18.304 -10.708 1.00 41.66 207 GLU A N 1
ATOM 1595 C CA . GLU A 1 207 ? 22.600 17.790 -12.074 1.00 41.66 207 GLU A CA 1
ATOM 1596 C C . GLU A 1 207 ? 23.875 16.935 -12.217 1.00 41.66 207 GLU A C 1
ATOM 1598 O O . GLU A 1 207 ? 23.955 16.107 -13.121 1.00 41.66 207 GLU A O 1
ATOM 1603 N N . MET A 1 208 ? 24.851 17.068 -11.305 1.00 42.69 208 MET A N 1
ATOM 1604 C CA . M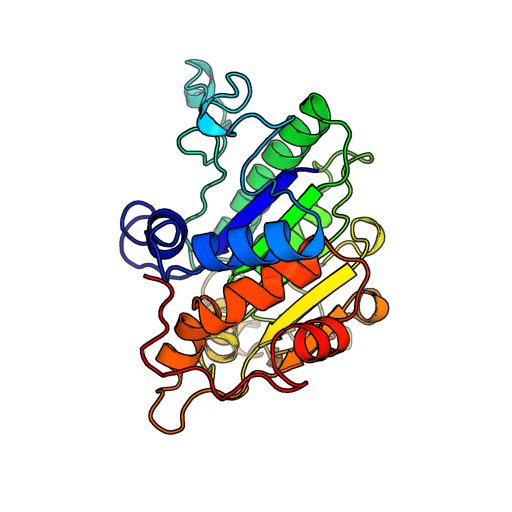ET A 1 208 ? 26.096 16.284 -11.321 1.00 42.69 208 MET A CA 1
ATOM 1605 C C . MET A 1 208 ? 25.975 14.896 -10.671 1.00 42.69 208 MET A C 1
ATOM 1607 O O . MET A 1 208 ? 26.826 14.045 -10.921 1.00 42.69 208 MET A O 1
ATOM 1611 N N . LEU A 1 209 ? 24.953 14.638 -9.846 1.00 55.47 209 LEU A N 1
ATOM 1612 C CA . LEU A 1 209 ? 24.816 13.392 -9.083 1.00 55.47 209 LEU A CA 1
ATOM 1613 C C . LEU A 1 209 ? 23.439 12.774 -9.340 1.00 55.47 209 LEU A C 1
ATOM 1615 O O . LEU A 1 209 ? 22.451 13.102 -8.686 1.00 55.47 209 LEU A O 1
ATOM 1619 N N . SER A 1 210 ? 23.377 11.871 -10.322 1.00 59.84 210 SER A N 1
ATOM 1620 C CA . SER A 1 210 ? 22.154 11.122 -10.625 1.00 59.84 210 SER A CA 1
ATOM 1621 C C . SER A 1 210 ? 21.745 10.266 -9.417 1.00 59.84 210 SER A C 1
ATOM 1623 O O . SER A 1 210 ? 22.598 9.564 -8.867 1.00 59.84 210 SER A O 1
ATOM 1625 N N . PRO A 1 211 ? 20.472 10.299 -8.982 1.00 67.75 211 PRO A N 1
ATOM 1626 C CA . PRO A 1 211 ? 20.012 9.449 -7.893 1.00 67.75 211 PRO A CA 1
ATOM 1627 C C . PRO A 1 211 ? 20.145 7.971 -8.275 1.00 67.75 211 PRO A C 1
ATOM 1629 O O . PRO A 1 211 ? 19.781 7.569 -9.381 1.00 67.75 211 PRO A O 1
ATOM 1632 N N . THR A 1 212 ? 20.628 7.149 -7.344 1.00 74.75 212 THR A N 1
ATOM 1633 C CA . THR A 1 212 ? 20.727 5.697 -7.546 1.00 74.75 212 THR A CA 1
ATOM 1634 C C . THR A 1 212 ? 19.420 5.049 -7.121 1.00 74.75 212 THR A C 1
ATOM 1636 O O . THR A 1 212 ? 19.029 5.158 -5.956 1.00 74.75 212 THR A O 1
ATOM 1639 N N . ALA A 1 213 ? 18.742 4.382 -8.055 1.00 78.12 213 ALA A N 1
ATOM 1640 C CA . ALA A 1 213 ? 17.493 3.677 -7.799 1.00 78.12 213 ALA A CA 1
ATOM 1641 C C . ALA A 1 213 ? 17.723 2.263 -7.248 1.00 78.12 213 ALA A C 1
ATOM 1643 O O . ALA A 1 213 ? 18.648 1.559 -7.651 1.00 78.12 213 ALA A O 1
ATOM 1644 N N . PHE A 1 214 ? 16.827 1.825 -6.371 1.00 84.88 214 PHE A N 1
ATOM 1645 C CA . PHE A 1 214 ? 16.802 0.500 -5.770 1.00 84.88 214 PHE A CA 1
ATOM 1646 C C . PHE A 1 214 ? 15.374 -0.049 -5.781 1.00 84.88 214 PHE A C 1
ATOM 1648 O O . PHE A 1 214 ? 14.393 0.693 -5.721 1.00 84.88 214 PHE A O 1
ATOM 1655 N N . ARG A 1 215 ? 15.260 -1.378 -5.816 1.00 86.75 215 ARG A N 1
ATOM 1656 C CA . ARG A 1 215 ? 13.968 -2.083 -5.727 1.00 86.75 215 ARG A CA 1
ATOM 1657 C C . ARG A 1 215 ? 13.579 -2.454 -4.297 1.00 86.75 215 ARG A C 1
ATOM 1659 O O . ARG A 1 215 ? 12.440 -2.816 -4.028 1.00 86.75 215 ARG A O 1
ATOM 1666 N N . VAL A 1 216 ? 14.547 -2.357 -3.391 1.00 90.25 216 VAL A N 1
ATOM 1667 C CA . VAL A 1 216 ? 14.436 -2.671 -1.968 1.00 90.25 216 VAL A CA 1
ATOM 1668 C C . VAL A 1 216 ? 14.963 -1.483 -1.181 1.00 90.25 216 VAL A C 1
ATOM 1670 O O . VAL A 1 216 ? 15.929 -0.837 -1.600 1.00 90.25 216 VAL A O 1
ATOM 1673 N N . ASP A 1 217 ? 14.347 -1.210 -0.035 1.00 88.69 217 ASP A N 1
ATOM 1674 C CA . ASP A 1 217 ? 14.817 -0.169 0.870 1.00 88.69 217 ASP A CA 1
ATOM 1675 C C . ASP A 1 217 ? 16.223 -0.481 1.387 1.00 88.69 217 ASP A C 1
ATOM 1677 O O . ASP A 1 217 ? 16.464 -1.578 1.893 1.00 88.69 217 ASP A O 1
ATOM 1681 N N . GLN A 1 218 ? 17.146 0.473 1.253 1.00 86.56 218 GLN A N 1
ATOM 1682 C CA . GLN A 1 218 ? 18.499 0.323 1.799 1.00 86.56 218 GLN A CA 1
ATOM 1683 C C . GLN A 1 218 ? 18.659 1.029 3.148 1.00 86.56 218 GLN A C 1
ATOM 1685 O O . GLN A 1 218 ? 19.765 1.030 3.678 1.00 86.56 218 GLN A O 1
ATOM 1690 N N . ASP A 1 219 ? 17.596 1.613 3.721 1.00 87.50 219 ASP A N 1
ATOM 1691 C CA . ASP A 1 219 ? 17.646 2.152 5.082 1.00 87.50 219 ASP A CA 1
ATOM 1692 C C . ASP A 1 219 ? 17.911 1.018 6.099 1.00 87.50 219 ASP A C 1
ATOM 1694 O O . ASP A 1 219 ? 17.034 0.171 6.333 1.00 87.50 219 ASP A O 1
ATOM 1698 N N . PRO A 1 220 ? 19.099 0.976 6.737 1.00 87.56 220 PRO A N 1
ATOM 1699 C CA . PRO A 1 220 ? 19.434 -0.083 7.680 1.00 87.56 220 PRO A CA 1
ATOM 1700 C C . PRO A 1 220 ? 18.526 -0.068 8.915 1.00 87.56 220 PRO A C 1
ATOM 1702 O O . PRO A 1 220 ? 18.276 -1.129 9.489 1.00 87.56 220 PRO A O 1
ATOM 1705 N N . ALA A 1 221 ? 17.988 1.094 9.302 1.00 90.25 221 ALA A N 1
ATOM 1706 C CA . ALA A 1 221 ? 17.096 1.214 10.448 1.00 90.25 221 ALA A CA 1
ATOM 1707 C C . ALA A 1 221 ? 15.718 0.599 10.172 1.00 90.25 221 ALA A C 1
ATOM 1709 O O . ALA A 1 221 ? 15.072 0.112 11.097 1.00 90.25 221 ALA A O 1
ATOM 1710 N N . ALA A 1 222 ? 15.276 0.573 8.912 1.00 92.81 222 ALA A N 1
ATOM 1711 C CA . ALA A 1 222 ? 13.977 0.032 8.518 1.00 92.81 222 ALA A CA 1
ATOM 1712 C C . ALA A 1 222 ? 14.039 -1.405 7.981 1.00 92.81 222 ALA A C 1
ATOM 1714 O O . ALA A 1 222 ? 13.010 -2.075 7.935 1.00 92.81 222 ALA A O 1
ATOM 1715 N N . ARG A 1 223 ? 15.218 -1.903 7.580 1.00 91.75 223 ARG A N 1
ATOM 1716 C CA . ARG A 1 223 ? 15.384 -3.185 6.866 1.00 91.75 223 ARG A CA 1
ATOM 1717 C C . ARG A 1 223 ? 14.677 -4.375 7.523 1.00 91.75 223 ARG A C 1
ATOM 1719 O O . ARG A 1 223 ? 14.127 -5.212 6.818 1.00 91.75 223 ARG A O 1
ATOM 1726 N N . HIS A 1 224 ? 14.685 -4.445 8.851 1.00 95.69 224 HIS A N 1
ATOM 1727 C CA . HIS A 1 224 ? 14.071 -5.533 9.618 1.00 95.69 224 HIS A CA 1
ATOM 1728 C C . HIS A 1 224 ? 12.538 -5.599 9.493 1.00 95.69 224 HIS A C 1
ATOM 1730 O O . HIS A 1 224 ? 11.955 -6.636 9.785 1.00 95.69 224 HIS A O 1
ATOM 1736 N N . LEU A 1 225 ? 11.890 -4.513 9.059 1.00 97.06 225 LEU A N 1
ATOM 1737 C CA . LEU A 1 225 ? 10.444 -4.456 8.839 1.00 97.06 225 LEU A CA 1
ATOM 1738 C C . LEU A 1 225 ? 10.029 -5.083 7.507 1.00 97.06 225 LEU A C 1
ATOM 1740 O O . LEU A 1 225 ? 8.859 -5.421 7.343 1.00 97.06 225 LEU A O 1
ATOM 1744 N N . TYR A 1 226 ? 10.953 -5.173 6.546 1.00 97.56 226 TYR A N 1
ATOM 1745 C CA . TYR A 1 226 ? 10.635 -5.504 5.164 1.00 97.56 226 TYR A CA 1
ATOM 1746 C C . TYR A 1 226 ? 10.702 -7.006 4.886 1.00 97.56 226 TYR A C 1
ATOM 1748 O O . TYR A 1 226 ? 11.768 -7.620 4.941 1.00 97.56 226 TYR A O 1
ATOM 1756 N N . GLU A 1 227 ? 9.582 -7.562 4.440 1.00 97.75 227 GLU A N 1
ATOM 1757 C CA . GLU A 1 227 ? 9.531 -8.787 3.654 1.00 97.75 227 GLU A CA 1
ATOM 1758 C C . GLU A 1 227 ? 9.561 -8.401 2.168 1.00 97.75 227 GLU A C 1
ATOM 1760 O O . GLU A 1 227 ? 8.638 -7.767 1.664 1.00 97.75 227 GLU A O 1
ATOM 1765 N N . ASN A 1 228 ? 10.650 -8.721 1.468 1.00 97.00 228 ASN A N 1
ATOM 1766 C CA . ASN A 1 228 ? 10.840 -8.339 0.067 1.00 97.00 228 ASN A CA 1
ATOM 1767 C C . ASN A 1 228 ? 10.520 -9.516 -0.853 1.00 97.00 228 ASN A C 1
ATOM 1769 O O . ASN A 1 228 ? 11.160 -10.562 -0.750 1.00 97.00 228 ASN A O 1
ATOM 1773 N N . VAL A 1 229 ? 9.587 -9.319 -1.781 1.00 95.44 229 VAL A N 1
ATOM 1774 C CA . VAL A 1 229 ? 9.120 -10.343 -2.716 1.00 95.44 229 VAL A CA 1
ATOM 1775 C C . VAL A 1 229 ? 9.309 -9.851 -4.144 1.00 95.44 229 VAL A C 1
ATOM 1777 O O . VAL A 1 229 ? 8.716 -8.858 -4.563 1.00 95.44 229 VAL A O 1
ATOM 1780 N N . GLU A 1 230 ? 10.145 -10.572 -4.886 1.00 94.44 230 GLU A N 1
ATOM 1781 C CA . GLU A 1 230 ? 10.294 -10.388 -6.325 1.00 94.44 230 GLU A CA 1
ATOM 1782 C C . GLU A 1 230 ? 9.230 -11.211 -7.053 1.00 94.44 230 GLU A C 1
ATOM 1784 O O . GLU A 1 230 ? 9.114 -12.415 -6.821 1.00 94.44 230 GLU A O 1
ATOM 1789 N N . LEU A 1 231 ? 8.480 -10.575 -7.949 1.00 90.81 231 LEU A N 1
ATOM 1790 C CA . LEU A 1 231 ? 7.509 -11.243 -8.801 1.00 90.81 231 LEU A CA 1
ATOM 1791 C C . LEU A 1 231 ? 8.020 -11.361 -10.234 1.00 90.81 231 LEU A C 1
ATOM 1793 O O . LEU A 1 231 ? 8.484 -10.393 -10.853 1.00 90.81 231 LEU A O 1
ATOM 1797 N N . ALA A 1 232 ? 7.892 -12.575 -10.764 1.00 92.62 232 ALA A N 1
ATOM 1798 C CA . ALA A 1 232 ? 8.053 -12.836 -12.180 1.00 92.62 232 ALA A CA 1
ATOM 1799 C C . ALA A 1 232 ? 6.832 -12.298 -12.936 1.00 92.62 232 ALA A C 1
ATOM 1801 O O . ALA A 1 232 ? 5.693 -12.493 -12.514 1.00 92.62 232 ALA A O 1
ATOM 1802 N N . VAL A 1 233 ? 7.080 -11.650 -14.067 1.00 89.69 233 VAL A N 1
ATOM 1803 C CA . VAL A 1 233 ? 6.050 -11.263 -15.038 1.00 89.69 233 VAL A CA 1
ATOM 1804 C C . 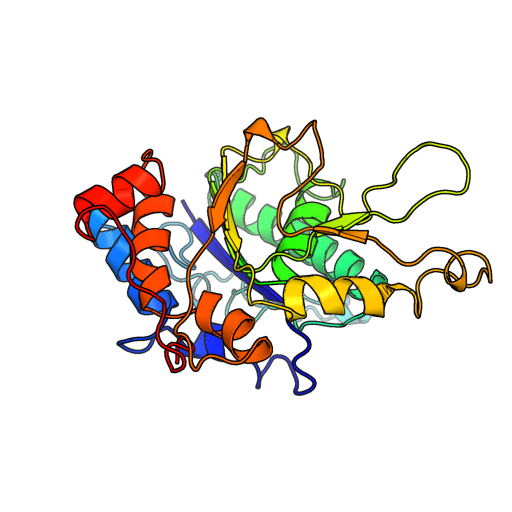VAL A 1 233 ? 6.176 -12.159 -16.266 1.00 89.69 233 VAL A C 1
ATOM 1806 O O . VAL A 1 233 ? 7.224 -12.778 -16.478 1.00 89.69 233 VAL A O 1
ATOM 1809 N N . ALA A 1 234 ? 5.108 -12.275 -17.049 1.00 90.31 234 ALA A N 1
ATOM 1810 C CA . ALA A 1 234 ? 5.123 -13.021 -18.299 1.00 90.31 234 ALA A CA 1
ATOM 1811 C C . ALA A 1 234 ? 6.212 -12.493 -19.255 1.00 90.31 234 ALA A C 1
ATOM 1813 O O . ALA A 1 234 ? 6.548 -11.310 -19.244 1.00 90.31 234 ALA A O 1
ATOM 1814 N N . ALA A 1 235 ? 6.786 -13.381 -20.070 1.00 88.38 235 ALA A N 1
ATOM 1815 C CA . ALA A 1 235 ? 7.931 -13.055 -20.927 1.00 88.38 235 ALA A CA 1
ATOM 1816 C C . ALA A 1 235 ? 7.609 -12.032 -22.034 1.00 88.38 235 ALA A C 1
ATOM 1818 O O . ALA A 1 235 ? 8.516 -11.412 -22.580 1.00 88.38 235 ALA A O 1
ATOM 1819 N N . ASP A 1 236 ? 6.331 -11.883 -22.374 1.00 88.25 236 ASP A N 1
ATOM 1820 C CA . ASP A 1 236 ? 5.796 -10.919 -23.334 1.00 88.25 236 ASP A CA 1
ATOM 1821 C C . ASP A 1 236 ? 5.410 -9.573 -22.696 1.00 88.25 236 ASP A C 1
ATOM 1823 O O . ASP A 1 236 ? 5.020 -8.653 -23.410 1.00 88.25 236 ASP A O 1
ATOM 1827 N N . CYS A 1 237 ? 5.544 -9.435 -21.374 1.00 83.69 237 CYS A N 1
ATOM 1828 C CA . CYS A 1 237 ? 5.257 -8.204 -20.649 1.00 83.69 237 CYS A CA 1
ATOM 1829 C C . CYS A 1 237 ? 6.375 -7.174 -20.880 1.00 83.69 237 CYS A C 1
ATOM 1831 O O . CYS A 1 237 ? 7.547 -7.438 -20.595 1.00 83.69 237 CYS A O 1
ATOM 1833 N N . SER A 1 238 ? 6.028 -5.988 -21.383 1.00 82.44 238 SER A N 1
ATOM 1834 C CA . SER A 1 238 ? 6.975 -4.873 -21.484 1.00 82.44 238 SER A CA 1
ATOM 1835 C C . SER A 1 238 ? 7.374 -4.342 -20.104 1.00 82.44 238 SER A C 1
ATOM 1837 O O . SER A 1 238 ? 6.702 -4.564 -19.097 1.00 82.44 238 SER A O 1
ATOM 1839 N N . GLU A 1 239 ? 8.461 -3.573 -20.042 1.00 80.25 239 GLU A N 1
ATOM 1840 C CA . GLU A 1 239 ? 8.950 -3.040 -18.767 1.00 80.25 239 GLU A CA 1
ATOM 1841 C C . GLU A 1 239 ? 7.982 -2.049 -18.094 1.00 80.25 239 GLU A C 1
ATOM 1843 O O . GLU A 1 239 ? 7.969 -1.928 -16.868 1.00 80.25 239 GLU A O 1
ATOM 1848 N N . GLN A 1 240 ? 7.169 -1.327 -18.879 1.00 77.62 240 GLN A N 1
ATOM 1849 C CA . GLN A 1 240 ? 6.124 -0.464 -18.322 1.00 77.62 240 GLN A CA 1
ATOM 1850 C C . GLN A 1 240 ? 4.911 -1.273 -17.861 1.00 77.62 240 GLN A C 1
ATOM 1852 O O . GLN A 1 240 ? 4.352 -0.977 -16.808 1.00 77.62 240 GLN A O 1
ATOM 1857 N N . GLU A 1 241 ? 4.519 -2.303 -18.610 1.00 80.06 241 GLU A N 1
ATOM 1858 C CA . GLU A 1 241 ? 3.434 -3.201 -18.200 1.00 80.06 241 GLU A CA 1
ATOM 1859 C C . GLU A 1 241 ? 3.794 -3.953 -16.923 1.00 80.06 241 GLU A C 1
ATOM 1861 O O . GLU A 1 241 ? 2.942 -4.102 -16.051 1.00 80.06 241 GLU A O 1
ATOM 1866 N N . ALA A 1 242 ? 5.068 -4.318 -16.745 1.00 84.50 242 ALA A N 1
ATOM 1867 C CA . ALA A 1 242 ? 5.563 -4.933 -15.521 1.00 84.50 242 ALA A CA 1
ATOM 1868 C C . ALA A 1 242 ? 5.278 -4.077 -14.273 1.00 84.50 242 ALA A C 1
ATOM 1870 O O . ALA A 1 242 ? 5.067 -4.639 -13.203 1.00 84.50 242 ALA A O 1
ATOM 1871 N N . HIS A 1 243 ? 5.224 -2.745 -14.401 1.00 84.75 243 HIS A N 1
ATOM 1872 C CA . HIS A 1 243 ? 4.808 -1.846 -13.321 1.00 84.75 243 HIS A CA 1
ATOM 1873 C C . HIS A 1 243 ? 3.308 -1.953 -13.035 1.00 84.75 243 HIS A C 1
ATOM 1875 O O . HIS A 1 243 ? 2.890 -2.052 -11.884 1.00 84.75 243 HIS A O 1
ATOM 1881 N N . THR A 1 244 ? 2.494 -1.935 -14.089 1.00 80.50 244 THR A N 1
ATOM 1882 C CA . THR A 1 244 ? 1.032 -1.979 -13.994 1.00 80.50 244 THR A CA 1
ATOM 1883 C C . THR A 1 244 ? 0.557 -3.314 -13.430 1.00 80.50 244 THR A C 1
ATOM 1885 O O . THR A 1 244 ? -0.241 -3.338 -12.502 1.00 80.50 244 THR A O 1
ATOM 1888 N N . VAL A 1 245 ? 1.102 -4.441 -13.885 1.00 82.75 245 VAL A N 1
ATOM 1889 C CA . VAL A 1 245 ? 0.641 -5.758 -13.419 1.00 82.75 245 VAL A CA 1
ATOM 1890 C C . VAL A 1 245 ? 0.930 -6.026 -11.933 1.00 82.75 245 VAL A C 1
ATOM 1892 O O . VAL A 1 245 ? 0.355 -6.940 -11.348 1.00 82.75 245 VAL A O 1
ATOM 1895 N N . MET A 1 246 ? 1.753 -5.197 -11.270 1.00 84.25 246 MET A N 1
ATOM 1896 C CA . MET A 1 246 ? 1.958 -5.251 -9.811 1.00 84.25 246 MET A CA 1
ATOM 1897 C C . MET A 1 246 ? 0.702 -4.904 -9.003 1.00 84.25 246 MET A C 1
ATOM 1899 O O . MET A 1 246 ? 0.646 -5.171 -7.802 1.00 84.25 246 MET A O 1
ATOM 1903 N N . HIS A 1 247 ? -0.304 -4.319 -9.646 1.00 80.44 247 HIS A N 1
ATOM 1904 C CA . HIS A 1 247 ? -1.626 -4.129 -9.076 1.00 80.44 247 HIS A CA 1
ATOM 1905 C C . HIS A 1 247 ? -2.699 -4.951 -9.794 1.00 80.44 247 HIS A C 1
ATOM 1907 O O . HIS A 1 247 ? -3.828 -4.496 -9.909 1.00 80.44 247 HIS A O 1
ATOM 1913 N N . GLY A 1 248 ? -2.346 -6.140 -10.286 1.00 85.12 248 GLY A N 1
ATOM 1914 C CA . GLY A 1 248 ? -3.259 -7.118 -10.875 1.00 85.12 248 GLY A CA 1
ATOM 1915 C C . GLY A 1 248 ? -3.933 -8.046 -9.860 1.00 85.12 248 GLY A C 1
ATOM 1916 O O . GLY A 1 248 ? -3.451 -8.237 -8.738 1.00 85.12 248 GLY A O 1
ATOM 1917 N N . ALA A 1 249 ? -5.043 -8.673 -10.243 1.00 88.12 249 ALA A N 1
ATOM 1918 C CA . ALA A 1 249 ? -5.790 -9.589 -9.381 1.00 88.12 249 ALA A CA 1
ATOM 1919 C C . ALA A 1 249 ? -4.977 -10.812 -8.937 1.00 88.12 249 ALA A C 1
ATOM 1921 O O . ALA A 1 249 ? -5.169 -11.282 -7.811 1.00 88.12 249 ALA A O 1
ATOM 1922 N N . THR A 1 250 ? -4.017 -11.275 -9.748 1.00 90.75 250 THR A N 1
ATOM 1923 C CA . THR A 1 250 ? -3.110 -12.383 -9.391 1.00 90.75 250 THR A CA 1
ATOM 1924 C C . THR A 1 250 ? -2.358 -12.094 -8.092 1.00 90.75 250 THR A C 1
ATOM 1926 O O . THR A 1 250 ? -2.106 -12.999 -7.299 1.00 90.75 250 THR A O 1
ATOM 1929 N N . ILE A 1 251 ? -2.021 -10.826 -7.843 1.00 91.38 251 ILE A N 1
ATOM 1930 C CA . ILE A 1 251 ? -1.309 -10.386 -6.637 1.00 91.38 251 ILE A CA 1
ATOM 1931 C C . ILE A 1 251 ? -2.282 -10.023 -5.517 1.00 91.38 251 ILE A C 1
ATOM 1933 O O . ILE A 1 251 ? -1.966 -10.222 -4.342 1.00 91.38 251 ILE A O 1
ATOM 1937 N N . GLY A 1 252 ? -3.458 -9.493 -5.865 1.00 93.31 252 GLY A N 1
ATOM 1938 C CA . GLY A 1 252 ? -4.432 -8.992 -4.898 1.00 93.31 252 GLY A CA 1
ATOM 1939 C C . GLY A 1 252 ? -4.810 -10.026 -3.837 1.00 93.31 252 GLY A C 1
ATOM 1940 O O . GLY A 1 252 ? -4.704 -9.735 -2.648 1.00 93.31 252 GLY A O 1
ATOM 1941 N N . GLY A 1 253 ? -5.148 -11.254 -4.244 1.00 94.06 253 GLY A N 1
ATOM 1942 C CA . GLY A 1 253 ? -5.498 -12.350 -3.326 1.00 94.06 253 GLY A CA 1
ATOM 1943 C C . GLY A 1 253 ? -4.424 -12.626 -2.265 1.00 94.06 253 GLY A C 1
ATOM 1944 O O . GLY A 1 253 ? -4.689 -12.453 -1.070 1.00 94.06 253 GLY A O 1
ATOM 1945 N N . PRO A 1 254 ? -3.191 -12.983 -2.667 1.00 95.56 254 PRO A N 1
ATOM 1946 C CA . PRO A 1 254 ? -2.064 -13.138 -1.749 1.00 95.56 254 PRO A CA 1
ATOM 1947 C C . PRO A 1 254 ? -1.815 -11.922 -0.850 1.00 95.56 254 PRO A C 1
ATOM 1949 O O . PRO A 1 254 ? -1.544 -12.074 0.340 1.00 95.56 254 PRO A O 1
ATOM 1952 N N . VAL A 1 255 ? -1.923 -10.705 -1.389 1.00 95.88 255 VAL A N 1
ATOM 1953 C CA . VAL A 1 255 ? -1.750 -9.465 -0.618 1.00 95.88 255 VAL A CA 1
ATOM 1954 C C . VAL A 1 255 ? -2.815 -9.324 0.468 1.00 95.88 255 VAL A C 1
ATOM 1956 O O . VAL A 1 255 ? -2.482 -8.992 1.606 1.00 95.88 255 VAL A O 1
ATOM 1959 N N . GLY A 1 256 ? -4.078 -9.605 0.148 1.00 95.81 256 GLY A N 1
ATOM 1960 C CA . GLY A 1 256 ? -5.173 -9.594 1.115 1.00 95.81 256 GLY A CA 1
ATOM 1961 C C . GLY A 1 256 ? -4.974 -10.621 2.224 1.00 95.81 256 GLY A C 1
ATOM 1962 O O . GLY A 1 256 ? -5.054 -10.284 3.406 1.00 95.81 256 GLY A O 1
ATOM 1963 N N . ALA A 1 257 ? -4.625 -11.852 1.851 1.00 95.75 257 ALA A N 1
ATOM 1964 C CA . ALA A 1 257 ? -4.355 -12.913 2.814 1.00 95.75 257 ALA A CA 1
ATOM 1965 C C . ALA A 1 257 ? -3.151 -12.583 3.710 1.00 95.75 257 ALA A C 1
ATOM 1967 O O . ALA A 1 257 ? -3.186 -12.827 4.915 1.00 95.75 257 ALA A O 1
ATOM 1968 N N . TRP A 1 258 ? -2.099 -11.965 3.163 1.00 97.31 258 TRP A N 1
ATOM 1969 C CA . TRP A 1 258 ? -0.976 -11.473 3.960 1.00 97.31 258 TRP A CA 1
ATOM 1970 C C . TRP A 1 258 ? -1.417 -10.361 4.914 1.00 97.31 258 TRP A C 1
ATOM 1972 O O . TRP A 1 258 ? -1.133 -10.440 6.100 1.00 97.31 258 TRP A O 1
ATOM 1982 N N . LEU A 1 259 ? -2.150 -9.345 4.458 1.00 96.00 259 LEU A N 1
ATOM 1983 C CA . LEU A 1 259 ? -2.561 -8.211 5.299 1.00 96.00 259 LEU A CA 1
ATOM 1984 C C . LEU A 1 259 ? -3.346 -8.610 6.551 1.00 96.00 259 LEU A C 1
ATOM 1986 O O . LEU A 1 259 ? -3.177 -7.970 7.595 1.00 96.00 259 LEU A O 1
ATOM 1990 N N . ASP A 1 260 ? -4.195 -9.632 6.436 1.00 92.25 260 ASP A N 1
ATOM 1991 C CA . ASP A 1 260 ? -5.078 -10.088 7.514 1.00 92.25 260 ASP A CA 1
ATOM 1992 C C . ASP A 1 260 ? -4.598 -11.368 8.219 1.00 92.25 260 ASP A C 1
ATOM 1994 O O . ASP A 1 260 ? -5.306 -11.911 9.065 1.00 92.25 260 ASP A O 1
ATOM 1998 N N . SER A 1 261 ? -3.378 -11.825 7.922 1.00 91.00 261 SER A N 1
ATOM 1999 C CA . SER A 1 261 ? -2.714 -12.924 8.631 1.00 91.00 261 SER A CA 1
ATOM 2000 C C . SER A 1 261 ? -1.439 -12.453 9.332 1.00 91.00 261 SER A C 1
ATOM 2002 O O . SER A 1 261 ? -0.889 -11.397 9.034 1.00 91.00 261 SER A O 1
ATOM 2004 N N . ASN A 1 262 ? -0.918 -13.266 10.251 1.00 91.56 262 ASN A N 1
ATOM 2005 C CA . ASN A 1 262 ? 0.429 -13.083 10.811 1.00 91.56 262 ASN A CA 1
ATOM 2006 C C . ASN A 1 262 ? 1.491 -13.902 10.059 1.00 91.56 262 ASN A C 1
ATOM 2008 O O . ASN A 1 262 ? 2.626 -14.011 10.517 1.00 91.56 262 ASN A O 1
ATOM 2012 N N . CYS A 1 263 ? 1.129 -14.472 8.910 1.00 95.00 263 CYS A N 1
ATOM 2013 C CA . CYS A 1 263 ? 2.011 -15.285 8.087 1.00 95.00 263 CYS A CA 1
ATOM 2014 C C . CYS A 1 263 ? 2.999 -14.418 7.299 1.00 95.00 263 CYS A C 1
ATOM 2016 O O . CYS A 1 263 ? 2.754 -13.234 7.045 1.00 95.00 263 CYS A O 1
ATOM 2018 N N . THR A 1 264 ? 4.105 -15.031 6.898 1.00 96.38 264 THR A N 1
ATOM 2019 C CA . THR A 1 264 ? 4.973 -14.548 5.818 1.00 96.38 264 THR A CA 1
ATOM 2020 C C . THR A 1 264 ? 4.264 -14.704 4.472 1.00 96.38 264 THR A C 1
ATOM 2022 O O . THR A 1 264 ? 3.381 -15.548 4.304 1.00 96.38 264 THR A O 1
ATOM 2025 N N . PHE A 1 265 ? 4.662 -13.930 3.469 1.00 95.75 265 PHE A N 1
ATOM 2026 C CA . PHE A 1 265 ? 4.127 -14.042 2.113 1.00 95.75 265 PHE A CA 1
ATOM 2027 C C . PHE A 1 265 ? 4.398 -15.423 1.513 1.00 95.75 265 PHE A C 1
ATOM 2029 O O . PHE A 1 265 ? 3.549 -15.989 0.831 1.00 95.75 265 PHE A O 1
ATOM 2036 N N . THR A 1 266 ? 5.544 -16.025 1.837 1.00 94.19 266 THR A N 1
ATOM 2037 C CA . THR A 1 266 ? 5.851 -17.398 1.409 1.00 94.19 266 THR A CA 1
ATOM 2038 C C . THR A 1 266 ? 4.856 -18.411 1.986 1.00 94.19 266 THR A C 1
ATOM 2040 O O . THR A 1 266 ? 4.436 -19.329 1.287 1.00 94.19 266 THR A O 1
ATOM 2043 N N . GLU A 1 267 ? 4.457 -18.266 3.251 1.00 95.38 267 GLU A N 1
ATOM 2044 C CA . GLU A 1 267 ? 3.436 -19.130 3.859 1.00 95.38 267 GLU A CA 1
ATOM 2045 C C . GLU A 1 267 ? 2.062 -18.930 3.216 1.00 95.38 267 GLU A C 1
ATOM 2047 O O . GLU A 1 267 ? 1.396 -19.921 2.923 1.00 95.38 267 GLU A O 1
ATOM 2052 N N . VAL A 1 268 ? 1.690 -17.684 2.905 1.00 95.31 268 VAL A N 1
ATOM 2053 C CA . VAL A 1 268 ? 0.462 -17.371 2.155 1.00 95.31 268 VAL A CA 1
ATOM 2054 C C . VAL A 1 268 ? 0.467 -18.051 0.781 1.00 95.31 268 VAL A C 1
ATOM 2056 O O . VAL A 1 268 ? -0.506 -18.691 0.387 1.00 95.31 268 VAL A O 1
ATOM 2059 N N . LEU A 1 269 ? 1.580 -17.993 0.045 1.00 93.19 269 LEU A N 1
ATOM 2060 C CA . LEU A 1 269 ? 1.679 -18.675 -1.249 1.00 93.19 269 LEU A CA 1
ATOM 2061 C C . LEU A 1 269 ? 1.577 -20.198 -1.114 1.00 93.19 269 LEU A C 1
ATOM 2063 O O . LEU A 1 269 ? 1.030 -20.856 -1.998 1.00 93.19 269 LEU A O 1
ATOM 2067 N N . ARG A 1 270 ? 2.064 -20.788 -0.018 1.00 91.62 270 ARG A N 1
ATOM 2068 C CA . ARG A 1 270 ? 1.907 -22.231 0.230 1.00 91.62 270 ARG A CA 1
ATOM 2069 C C . ARG A 1 270 ? 0.462 -22.618 0.516 1.00 91.62 270 ARG A C 1
ATOM 2071 O O . ARG A 1 270 ? 0.044 -23.670 0.044 1.00 91.62 270 ARG A O 1
ATOM 2078 N N . SER A 1 271 ? -0.288 -21.798 1.253 1.00 87.44 271 SER A N 1
ATOM 2079 C CA . SER A 1 271 ? -1.684 -22.107 1.580 1.00 87.44 271 SER A CA 1
ATOM 2080 C C . SER A 1 271 ? -2.647 -21.879 0.413 1.00 87.44 271 SER A C 1
ATOM 2082 O O . SER A 1 271 ? -3.650 -22.584 0.339 1.00 87.44 271 SER A O 1
ATOM 2084 N N . HIS A 1 272 ? -2.342 -20.957 -0.510 1.00 79.81 272 HIS A N 1
ATOM 2085 C CA . HIS A 1 272 ? -3.271 -20.574 -1.588 1.00 79.81 272 HIS A CA 1
ATOM 2086 C C . HIS A 1 272 ? -2.788 -20.892 -3.017 1.00 79.81 272 HIS A C 1
ATOM 2088 O O . HIS A 1 272 ? -3.614 -21.000 -3.918 1.00 79.81 272 HIS A O 1
ATOM 2094 N N . HIS A 1 273 ? -1.481 -21.070 -3.251 1.00 77.44 273 HIS A N 1
ATOM 2095 C CA . HIS A 1 273 ? -0.889 -21.116 -4.602 1.00 77.44 273 HIS A CA 1
ATOM 2096 C C . HIS A 1 273 ? 0.181 -22.206 -4.781 1.00 77.44 273 HIS A C 1
ATOM 2098 O O . HIS A 1 273 ? 1.176 -22.005 -5.474 1.00 77.44 273 HIS A O 1
ATOM 2104 N N . SER A 1 274 ? 0.035 -23.362 -4.126 1.00 78.81 274 SER A N 1
ATOM 2105 C CA . SER A 1 274 ? 0.998 -24.478 -4.237 1.00 78.81 274 SER A CA 1
ATOM 2106 C C . SER A 1 274 ? 2.457 -24.103 -3.898 1.00 78.81 274 SER A C 1
ATOM 2108 O O . SER A 1 274 ? 3.382 -24.842 -4.228 1.00 78.81 274 SER A O 1
ATOM 2110 N N . GLY A 1 275 ? 2.676 -22.972 -3.216 1.00 78.88 275 GLY A N 1
ATOM 2111 C CA . GLY A 1 275 ? 3.983 -22.478 -2.780 1.00 78.88 275 GLY A CA 1
ATOM 2112 C C . GLY A 1 275 ? 4.685 -21.497 -3.721 1.00 78.88 275 GLY A C 1
ATOM 2113 O O . GLY A 1 275 ? 5.683 -20.918 -3.296 1.00 78.88 275 GLY A O 1
ATOM 2114 N N . VAL A 1 276 ? 4.198 -21.278 -4.948 1.00 82.56 276 VAL A N 1
ATOM 2115 C CA . VAL A 1 276 ? 4.830 -20.375 -5.928 1.00 82.56 276 VAL A CA 1
ATOM 2116 C C . VAL A 1 276 ? 3.759 -19.634 -6.721 1.00 82.56 276 VAL A C 1
ATOM 2118 O O . VAL A 1 276 ? 2.860 -20.252 -7.284 1.00 82.56 276 VAL A O 1
ATOM 2121 N N . LEU A 1 277 ? 3.876 -18.307 -6.807 1.00 86.31 277 LEU A N 1
ATOM 2122 C CA . LEU A 1 277 ? 3.024 -17.523 -7.697 1.00 86.31 277 LEU A CA 1
ATOM 2123 C C . LEU A 1 277 ? 3.474 -17.751 -9.153 1.00 86.31 277 LEU A C 1
ATOM 2125 O O . LEU A 1 277 ? 4.670 -17.604 -9.430 1.00 86.31 277 LEU A O 1
ATOM 2129 N N . PRO A 1 278 ? 2.574 -18.108 -10.088 1.00 88.06 278 PRO A N 1
ATOM 2130 C CA . PRO A 1 278 ? 2.933 -18.156 -11.501 1.00 88.06 278 PRO A CA 1
ATOM 2131 C C . PRO A 1 278 ? 3.367 -16.763 -11.993 1.00 88.06 278 PRO A C 1
ATOM 2133 O O . PRO A 1 278 ? 2.998 -15.759 -11.376 1.00 88.06 278 PRO A O 1
ATOM 2136 N N . PRO A 1 279 ? 4.129 -16.676 -13.103 1.00 92.12 279 PRO A N 1
ATOM 2137 C CA . PRO A 1 279 ? 4.425 -15.392 -13.725 1.00 92.12 279 PRO A CA 1
ATOM 2138 C C . PRO A 1 279 ? 3.138 -14.610 -13.984 1.00 92.12 279 PRO A C 1
ATOM 2140 O O . PRO A 1 279 ? 2.181 -15.158 -14.536 1.00 92.12 279 PRO A O 1
ATOM 2143 N N . ILE A 1 280 ? 3.116 -13.344 -13.574 1.00 89.94 280 ILE A N 1
ATOM 2144 C CA . ILE A 1 280 ? 1.923 -12.507 -13.694 1.00 89.94 280 ILE A CA 1
ATOM 2145 C C . ILE A 1 280 ? 1.640 -12.270 -15.183 1.00 89.94 280 ILE A C 1
ATOM 2147 O O . ILE A 1 280 ? 2.551 -11.827 -15.895 1.00 89.94 280 ILE A O 1
ATOM 2151 N N . PRO A 1 281 ? 0.420 -12.552 -15.674 1.00 87.75 281 PRO A N 1
ATOM 2152 C CA . PRO A 1 281 ? 0.065 -12.325 -17.069 1.00 87.75 281 PRO A CA 1
ATOM 2153 C C . PRO A 1 281 ? 0.244 -10.859 -17.463 1.00 87.75 281 PRO A C 1
ATOM 2155 O O . PRO A 1 281 ? -0.098 -9.969 -16.687 1.00 87.75 281 PRO A O 1
ATOM 2158 N N . ALA A 1 282 ? 0.697 -10.601 -18.694 1.00 81.00 282 ALA A N 1
ATOM 2159 C CA . ALA A 1 282 ? 0.859 -9.238 -19.199 1.00 81.00 282 ALA A CA 1
ATOM 2160 C C . ALA A 1 282 ? -0.442 -8.422 -19.133 1.00 81.00 282 ALA A C 1
ATOM 2162 O O . ALA A 1 282 ? -0.374 -7.218 -18.979 1.00 81.00 282 ALA A O 1
ATOM 2163 N N . GLN A 1 283 ? -1.610 -9.073 -19.190 1.00 82.00 283 GLN A N 1
ATOM 2164 C CA . GLN A 1 283 ? -2.932 -8.434 -19.195 1.00 82.00 283 GLN A CA 1
ATOM 2165 C C . GLN A 1 283 ? -3.550 -8.251 -17.800 1.00 82.00 283 GLN A C 1
ATOM 2167 O O . GLN A 1 283 ? -4.684 -7.788 -17.691 1.00 82.00 283 GLN A O 1
ATOM 2172 N N . ASP A 1 284 ? -2.847 -8.624 -16.728 1.00 82.44 284 ASP A N 1
ATOM 2173 C CA . ASP A 1 284 ? -3.369 -8.516 -15.364 1.00 82.44 284 ASP A CA 1
ATOM 2174 C C . ASP A 1 284 ? -3.212 -7.091 -14.808 1.00 82.44 284 ASP A C 1
ATOM 2176 O O . ASP A 1 284 ? -2.478 -6.842 -13.856 1.00 82.44 284 ASP A O 1
ATOM 2180 N N . TYR A 1 285 ? -3.877 -6.120 -15.433 1.00 74.19 285 TYR A N 1
ATOM 2181 C CA . TYR A 1 285 ? -3.760 -4.697 -15.087 1.00 74.19 285 TYR A CA 1
ATOM 2182 C C . TYR A 1 285 ? -4.681 -4.255 -13.937 1.00 74.19 285 TYR A C 1
ATOM 2184 O O . TYR A 1 285 ? -4.797 -3.062 -13.656 1.00 74.19 285 TYR A O 1
ATOM 2192 N N . GLY A 1 286 ? -5.363 -5.194 -13.275 1.00 63.41 286 GLY A N 1
ATOM 2193 C CA . GLY A 1 286 ? -6.205 -4.903 -12.113 1.00 63.41 286 GLY A CA 1
ATOM 2194 C C . GLY A 1 286 ? -7.538 -4.211 -12.410 1.00 63.41 286 GLY A C 1
ATOM 2195 O O . GLY A 1 286 ? -8.204 -3.816 -11.449 1.00 63.41 286 GLY A O 1
ATOM 2196 N N . ALA A 1 287 ? -7.921 -4.067 -13.687 1.00 54.09 287 ALA A N 1
ATOM 2197 C CA . ALA A 1 287 ? -9.238 -3.639 -14.171 1.00 54.09 287 ALA A CA 1
ATOM 2198 C C . ALA A 1 287 ? -9.427 -3.984 -15.658 1.00 54.09 287 ALA A C 1
ATOM 2200 O O . ALA A 1 287 ? -8.449 -3.815 -16.424 1.00 54.09 287 ALA A O 1
#

Secondary structure (DSSP, 8-state):
-EEEEEEE---SS-TTT--HHHHTTSTTSHHHHHHHHHHHHHS---BTEETTEEGGG-TTTS----GGGGTSS----SEETTEE-----SSHHHHHHHHHHHHHHHHHHHHHH-SPEEEEEEEHHHHHHHHHHH-TTS-TT--EEEEEEESPPEEEBPPSSSPPB-SS---GGGEEEEEEEE-SS-SHHHHHHHGGGGSS--STTTTSSPPEEESS---TTTGGGEEEEE--B-TT--TTHHHHGGGSHHHHHHHHHHHTSSS-HHHHHHHHSTTSPPPBPTT----

Foldseek 3Di:
DAEAEFEAAPPVDDLVPVCLVVPLCPVQFQQVLLQQLQCVQPVGDRYCHQPNHHQLPVPLLPQPPDPCCPPPVVPGLCDDSSHHTDYHDLELVSLLVNLLSVLVSLVSSCVRHVDAYEYEYEECSVLSQQNNQVDPSRDPSHAHAEYEYQLYKFWWWDDPPPDTDGSRHHDQVRYNAYEQEHEPLQCCSFVSQQVHLPPPDPDPVSVVTGIGIDSDYPPPVNNVRYDYDYAAADPPAHNNLRRQLSRFSLVSSLN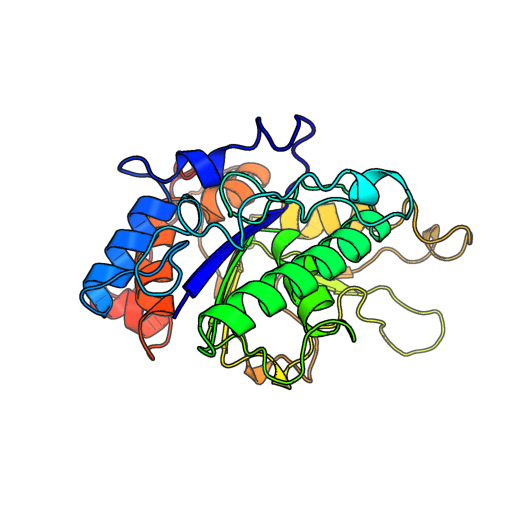SNVRNDPDRSQVSCVVPPVRDRDHRYSPRRRD